Protein AF-A0A1V1NRD7-F1 (afdb_monomer_lite)

Secondary structure (DSSP, 8-state):
---EEEEEEEETTEEEEEEEEETTSSSTTS-----BPBPPTTSSS--SBPTT-BEEEEEEETTTTEEE-PEEEES--B--TT-----EEE--EEEEEEEE-SEEEEE---BSEEEESSSPP-S---TTPEEEE-S-HHHHTGGGTTTEEEEEEEETTEEEEE-SSTT----EEETTB-EEEEEPP-SS--EEEEEEEEBPPTT---PPPSS---B-----EEEESSSPP-S--SSS-EEEE-S----

Foldseek 3Di:
DFKKKWKWFDDPHDTQTQWIFGACPPHHPDRPDIDGHAFDPVDPDGRGHDQQTFIWMWMQGPVVRDIDTWDWPDWGRGDDPPDDIDTDTDKPKDWWWFWDDAFKDKAAEQALEKEFEDDDDPFDDWPPRHYHYDPDPCVQQVQCPPFWQKKWWAGPVGIFIDGPDPPGPDGIGGAFTMMITHTHDDDPPIGIRIGITGGHDPPTDRDDDPDDGGTHDSDLEDEDEDDDDPDDGIDPHDYDYDPDPDD

Sequence (247 aa):
MGDEVAFYTKEASEHLIVGHGLYGKTNSGEYGPIDIYGDSLLTPEKDGASTGDILNVKVLLKDRCIEYFPELISGSNVWSVDTQEISDWGNIPIKNKIPLHSGWNLVSFGVNKCFYVGKKPDVFMIQNIEYEAVNSINDILKSIEGYYTYVRGFDSTGAKTYNQTPYSDMSYMAAGYGYWIRIKDHNDGTIYLEVEGRKVPEDTHISLLPGWNLVGYLGNRVYYKGIKPQVPICCNPIYMPVENISN

Structure (mmCIF, N/CA/C/O backbone):
data_AF-A0A1V1NRD7-F1
#
_entry.id   AF-A0A1V1NRD7-F1
#
loop_
_atom_site.group_PDB
_atom_site.id
_atom_site.type_symbol
_atom_site.label_atom_id
_atom_site.label_alt_id
_atom_site.label_comp_id
_atom_site.label_asym_id
_atom_site.label_entity_id
_atom_site.label_seq_id
_atom_site.pdbx_PDB_ins_code
_atom_site.Cartn_x
_atom_site.Cartn_y
_atom_site.Cartn_z
_atom_site.occupancy
_atom_site.B_iso_or_equiv
_atom_site.auth_seq_id
_atom_site.auth_comp_id
_atom_site.auth_asym_id
_atom_site.auth_atom_id
_atom_site.pdbx_PDB_model_num
ATOM 1 N N . MET A 1 1 ? -0.441 -18.643 -20.145 1.00 52.12 1 MET A N 1
ATOM 2 C CA . MET A 1 1 ? 0.106 -17.670 -21.115 1.00 52.12 1 MET A CA 1
ATOM 3 C C . MET A 1 1 ? 0.757 -16.583 -20.284 1.00 52.12 1 MET A C 1
ATOM 5 O O . MET A 1 1 ? 0.070 -16.074 -19.412 1.00 52.12 1 MET A O 1
ATOM 9 N N . GLY A 1 2 ? 2.063 -16.358 -20.439 1.00 64.94 2 GLY A N 1
ATOM 10 C CA . GLY A 1 2 ? 2.812 -15.399 -19.616 1.00 64.94 2 GLY A CA 1
ATOM 11 C C . GLY A 1 2 ? 2.512 -13.947 -19.985 1.00 64.94 2 GLY A C 1
ATOM 12 O O . GLY A 1 2 ? 1.995 -13.688 -21.075 1.00 64.94 2 GLY A O 1
ATOM 13 N N . ASP A 1 3 ? 2.830 -13.037 -19.071 1.00 78.19 3 ASP A N 1
ATOM 14 C CA . ASP A 1 3 ? 2.770 -11.589 -19.278 1.00 78.19 3 ASP A CA 1
ATOM 15 C C . ASP A 1 3 ? 3.685 -11.167 -20.440 1.00 78.19 3 ASP A C 1
ATOM 17 O O . ASP A 1 3 ? 4.689 -11.828 -20.719 1.00 78.19 3 ASP A O 1
ATOM 21 N N . GLU A 1 4 ? 3.342 -10.094 -21.149 1.00 86.75 4 GLU A N 1
ATOM 22 C CA . GLU A 1 4 ? 4.175 -9.554 -22.237 1.00 86.75 4 GLU A CA 1
ATOM 23 C C . GLU A 1 4 ? 4.888 -8.298 -21.774 1.00 86.75 4 GLU A C 1
ATOM 25 O O . GLU A 1 4 ? 4.304 -7.498 -21.053 1.00 86.75 4 GLU A O 1
ATOM 30 N N . VAL A 1 5 ? 6.121 -8.091 -22.219 1.00 87.94 5 VAL A N 1
ATOM 31 C CA . VAL A 1 5 ? 6.896 -6.886 -21.924 1.00 87.94 5 VAL A CA 1
ATOM 32 C C . VAL A 1 5 ? 7.381 -6.254 -23.221 1.00 87.94 5 VAL A C 1
ATOM 34 O O . VAL A 1 5 ? 7.808 -6.954 -24.137 1.00 87.94 5 VAL A O 1
ATOM 37 N N . ALA A 1 6 ? 7.308 -4.931 -23.303 1.00 90.38 6 ALA A N 1
ATOM 38 C CA . ALA A 1 6 ? 7.792 -4.135 -24.418 1.00 90.38 6 ALA A CA 1
ATOM 39 C C . ALA A 1 6 ? 8.693 -3.010 -23.902 1.00 90.38 6 ALA A C 1
ATOM 41 O O . ALA A 1 6 ? 8.346 -2.312 -22.947 1.00 90.38 6 ALA A O 1
ATOM 42 N N . PHE A 1 7 ? 9.831 -2.826 -24.564 1.00 91.25 7 PHE A N 1
ATOM 43 C CA . PHE A 1 7 ? 10.727 -1.693 -24.371 1.00 91.25 7 PHE A CA 1
ATOM 44 C C . PHE A 1 7 ? 10.440 -0.647 -25.437 1.00 91.25 7 PHE A C 1
ATOM 46 O O . PHE A 1 7 ? 10.282 -0.987 -26.610 1.00 91.25 7 PHE A O 1
ATOM 53 N N . TYR A 1 8 ? 10.384 0.620 -25.041 1.00 91.56 8 TYR A N 1
ATOM 54 C CA . TYR A 1 8 ? 10.148 1.723 -25.961 1.00 91.56 8 TYR A CA 1
ATOM 55 C C . TYR A 1 8 ? 10.970 2.964 -25.611 1.00 91.56 8 TYR A C 1
ATOM 57 O O . TYR A 1 8 ? 11.276 3.217 -24.442 1.00 91.56 8 TYR A O 1
ATOM 65 N N . THR A 1 9 ? 11.299 3.762 -26.623 1.00 89.00 9 THR A N 1
ATOM 66 C CA . THR A 1 9 ? 11.887 5.097 -26.458 1.00 89.00 9 THR A CA 1
ATOM 67 C C . THR A 1 9 ? 10.791 6.158 -26.609 1.00 89.00 9 THR A C 1
ATOM 69 O O . THR A 1 9 ? 9.764 5.932 -27.256 1.00 89.00 9 THR A O 1
ATOM 72 N N . LYS A 1 10 ? 10.949 7.305 -25.934 1.00 76.00 10 LYS A N 1
ATOM 73 C CA . LYS A 1 10 ? 10.038 8.453 -26.068 1.00 76.00 10 LYS A CA 1
ATOM 74 C C . LYS A 1 10 ? 10.674 9.490 -26.982 1.00 76.00 10 LYS A C 1
ATOM 76 O O . LYS A 1 10 ? 11.677 10.084 -26.601 1.00 76.00 10 LYS A O 1
ATOM 81 N N . GLU A 1 11 ? 10.034 9.783 -28.106 1.00 65.62 11 GLU A N 1
ATOM 82 C CA . GLU A 1 11 ? 10.361 10.950 -28.927 1.00 65.62 11 GLU A CA 1
ATOM 83 C C . GLU A 1 11 ? 9.112 11.775 -29.183 1.00 65.62 11 GLU A C 1
ATOM 85 O O . GLU A 1 11 ? 8.116 11.210 -29.607 1.00 65.62 11 GLU A O 1
ATOM 90 N N . ALA A 1 12 ? 9.209 13.092 -28.949 1.00 48.44 12 ALA A N 1
ATOM 91 C CA . ALA A 1 12 ? 8.329 14.207 -29.346 1.00 48.44 12 ALA A CA 1
ATOM 92 C C . ALA A 1 12 ? 6.793 14.082 -29.141 1.00 48.44 12 ALA A C 1
ATOM 94 O O . ALA A 1 12 ? 6.174 15.053 -28.712 1.00 48.44 12 ALA A O 1
ATOM 95 N N . SER A 1 13 ? 6.182 12.927 -29.401 1.00 48.47 13 SER A N 1
ATOM 96 C CA . SER A 1 13 ? 4.795 12.535 -29.117 1.00 48.47 13 SER A CA 1
ATOM 97 C C . SER A 1 13 ? 4.486 11.046 -29.401 1.00 48.47 13 SER A C 1
ATOM 99 O O . SER A 1 13 ? 3.341 10.635 -29.219 1.00 48.47 13 SER A O 1
ATOM 101 N N . GLU A 1 14 ? 5.458 10.230 -29.829 1.00 60.81 14 GLU A N 1
ATOM 102 C CA . GLU A 1 14 ? 5.270 8.827 -30.228 1.00 60.81 14 GLU A CA 1
ATOM 103 C C . GLU A 1 14 ? 6.148 7.869 -29.398 1.00 60.81 14 GLU A C 1
ATOM 105 O O . GLU A 1 14 ? 7.223 8.224 -28.908 1.00 60.81 14 GLU A O 1
ATOM 110 N N . HIS A 1 15 ? 5.649 6.646 -29.194 1.00 77.94 15 HIS A N 1
ATOM 111 C CA . HIS A 1 15 ? 6.371 5.569 -28.517 1.00 77.94 15 HIS A CA 1
ATOM 112 C C . HIS A 1 15 ? 6.887 4.582 -29.567 1.00 77.94 15 HIS A C 1
ATOM 114 O O . HIS A 1 15 ? 6.090 3.835 -30.137 1.00 77.94 15 HIS A O 1
ATOM 120 N N . LEU A 1 16 ? 8.200 4.553 -29.797 1.00 87.19 16 LEU A N 1
ATOM 121 C CA . LEU A 1 16 ? 8.826 3.575 -30.687 1.00 87.19 16 LEU A CA 1
ATOM 122 C C . LEU A 1 16 ? 9.175 2.320 -29.886 1.00 87.19 16 LEU A C 1
ATOM 124 O O . LEU A 1 16 ? 9.978 2.389 -28.957 1.00 87.19 16 LEU A O 1
ATOM 128 N N . ILE A 1 17 ? 8.565 1.181 -30.220 1.00 89.62 17 ILE A N 1
ATOM 129 C CA . ILE A 1 17 ? 8.884 -0.104 -29.583 1.00 89.62 17 ILE A CA 1
ATOM 130 C C . ILE A 1 17 ? 10.210 -0.609 -30.150 1.00 89.62 17 ILE A C 1
ATOM 132 O O . ILE A 1 17 ? 10.313 -0.872 -31.343 1.00 89.62 17 ILE A O 1
ATOM 136 N N . VAL A 1 18 ? 11.195 -0.784 -29.276 1.00 91.81 18 VAL A N 1
ATOM 137 C CA . VAL A 1 18 ? 12.572 -1.166 -29.627 1.00 91.81 18 VAL A CA 1
ATOM 138 C C . VAL A 1 18 ? 12.957 -2.553 -29.109 1.00 91.81 18 VAL A C 1
ATOM 140 O O . VAL A 1 18 ? 14.021 -3.059 -29.437 1.00 91.81 18 VAL A O 1
ATOM 143 N N . GLY A 1 19 ? 12.099 -3.201 -28.320 1.00 90.31 19 GLY A N 1
ATOM 144 C CA . GLY A 1 19 ? 12.315 -4.566 -27.836 1.00 90.31 19 GLY A CA 1
ATOM 145 C C . GLY A 1 19 ? 11.033 -5.180 -27.287 1.00 90.31 19 GLY A C 1
ATOM 146 O O . GLY A 1 19 ? 10.128 -4.459 -26.862 1.00 90.31 19 GLY A O 1
ATOM 147 N N . HIS A 1 20 ? 10.932 -6.509 -27.294 1.00 89.88 20 HIS A N 1
ATOM 148 C CA . HIS A 1 20 ? 9.776 -7.217 -26.736 1.00 89.88 20 HIS A CA 1
ATOM 149 C C . HIS A 1 20 ? 10.150 -8.592 -26.171 1.00 89.88 20 HIS A C 1
ATOM 151 O O . HIS A 1 20 ? 11.059 -9.261 -26.661 1.00 89.88 20 HIS A O 1
ATOM 157 N N . GLY A 1 21 ? 9.417 -9.033 -25.152 1.00 85.50 21 GLY A N 1
ATOM 158 C CA . GLY A 1 21 ? 9.644 -10.296 -24.459 1.00 85.50 21 GLY A CA 1
ATOM 159 C C . GLY A 1 21 ? 8.372 -10.876 -23.844 1.00 85.50 21 GLY A C 1
ATOM 160 O O . GLY A 1 21 ? 7.325 -10.230 -23.791 1.00 85.50 21 GLY A O 1
ATOM 161 N N . LEU A 1 22 ? 8.468 -12.118 -23.368 1.00 78.56 22 LEU A N 1
ATOM 162 C CA . LEU A 1 22 ? 7.382 -12.835 -22.696 1.00 78.56 22 LEU A CA 1
ATOM 163 C C . LEU A 1 22 ? 7.878 -13.374 -21.352 1.00 78.56 22 LEU A C 1
ATOM 165 O O . LEU A 1 22 ? 8.917 -14.036 -21.295 1.00 78.56 22 LEU A O 1
ATOM 169 N N . TYR A 1 23 ? 7.109 -13.142 -20.289 1.00 69.56 23 TYR A N 1
ATOM 170 C CA . TYR A 1 23 ? 7.386 -13.652 -18.949 1.00 69.56 23 TYR A CA 1
ATOM 171 C C . TYR A 1 23 ? 7.499 -15.176 -18.942 1.00 69.56 23 TYR A C 1
ATOM 173 O O . TYR A 1 23 ? 6.636 -15.877 -19.486 1.00 69.56 23 TYR A O 1
ATOM 181 N N . GLY A 1 24 ? 8.536 -15.700 -18.285 1.00 59.31 24 GLY A N 1
ATOM 182 C CA . GLY A 1 24 ? 8.691 -17.140 -18.091 1.00 59.31 24 GLY A CA 1
ATOM 183 C C . GLY A 1 24 ? 9.063 -17.924 -19.352 1.00 59.31 24 GLY A C 1
ATOM 184 O O . GLY A 1 24 ? 8.929 -19.146 -19.353 1.00 59.31 24 GLY A O 1
ATOM 185 N N . LYS A 1 25 ? 9.528 -17.262 -20.424 1.00 56.25 25 LYS A N 1
ATOM 186 C CA . LYS A 1 25 ? 9.984 -17.935 -21.657 1.00 56.25 25 LYS A CA 1
ATOM 187 C C . LYS A 1 25 ? 11.193 -18.852 -21.418 1.00 56.25 25 LYS A C 1
ATOM 189 O O . LYS A 1 25 ? 11.349 -19.835 -22.138 1.00 56.25 25 LYS A O 1
ATOM 194 N N . THR A 1 26 ? 12.007 -18.550 -20.404 1.00 54.28 26 THR A N 1
ATOM 195 C CA . THR A 1 26 ? 13.255 -19.277 -20.116 1.00 54.28 26 THR A CA 1
ATOM 196 C C . THR A 1 26 ? 13.343 -19.740 -18.659 1.00 54.28 26 THR A C 1
ATOM 198 O O . THR A 1 26 ? 13.598 -20.916 -18.430 1.00 54.28 26 THR A O 1
ATOM 201 N N . ASN A 1 27 ? 13.053 -18.865 -17.684 1.00 56.00 27 ASN A N 1
ATOM 202 C CA . ASN A 1 27 ? 13.042 -19.172 -16.247 1.00 56.00 27 ASN A CA 1
ATOM 203 C C . ASN A 1 27 ? 11.794 -18.570 -15.582 1.00 56.00 27 ASN A C 1
ATOM 205 O O . ASN A 1 27 ? 11.389 -17.457 -15.912 1.00 56.00 27 ASN A O 1
ATOM 209 N N . SER A 1 28 ? 11.182 -19.274 -14.626 1.00 57.66 28 SER A N 1
ATOM 210 C CA . SER A 1 28 ? 10.115 -18.702 -13.792 1.00 57.66 28 SER A CA 1
ATOM 211 C C . SER A 1 28 ? 10.673 -17.588 -12.903 1.00 57.66 28 SER A C 1
ATOM 213 O O . SER A 1 28 ? 11.661 -17.826 -12.214 1.00 57.66 28 SER A O 1
ATOM 215 N N . GLY A 1 29 ? 10.025 -16.421 -12.864 1.00 60.09 29 GLY A N 1
ATOM 216 C CA . GLY A 1 29 ? 10.463 -15.282 -12.043 1.00 60.09 29 GLY A CA 1
ATOM 217 C C . GLY A 1 29 ? 11.140 -14.152 -12.820 1.00 60.09 29 GLY A C 1
ATOM 218 O O . GLY A 1 29 ? 11.246 -13.055 -12.290 1.00 60.09 29 GLY A O 1
ATOM 219 N N . GLU A 1 30 ? 11.518 -14.378 -14.080 1.00 67.94 30 GLU A N 1
ATOM 220 C CA . GLU A 1 30 ? 12.242 -13.410 -14.910 1.00 67.94 30 GLU A CA 1
ATOM 221 C C . GLU A 1 30 ? 11.599 -13.297 -16.301 1.00 67.94 30 GLU A C 1
ATOM 223 O O . GLU A 1 30 ? 10.976 -14.236 -16.809 1.00 67.94 30 GLU A O 1
ATOM 228 N N . TYR A 1 31 ? 11.780 -12.149 -16.957 1.00 68.75 31 TYR A N 1
ATOM 229 C CA . TYR A 1 31 ? 11.359 -11.952 -18.349 1.00 68.75 31 TYR A CA 1
ATOM 230 C C . TYR A 1 31 ? 12.368 -12.511 -19.379 1.00 68.75 31 TYR A C 1
ATOM 232 O O . TYR A 1 31 ? 12.126 -12.420 -20.581 1.00 68.75 31 TYR A O 1
ATOM 240 N N . GLY A 1 32 ? 13.446 -13.165 -18.919 1.00 70.62 32 GLY A N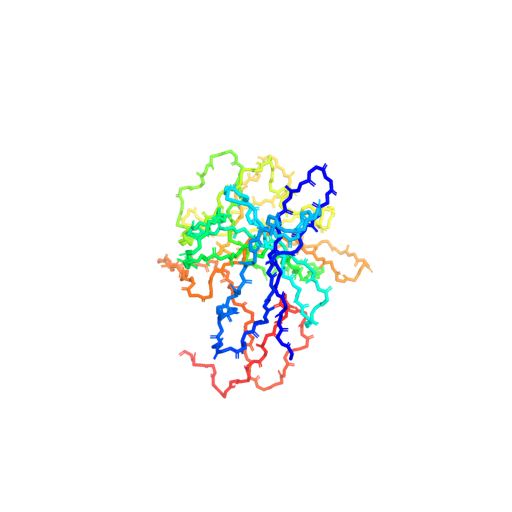 1
ATOM 241 C CA . GLY A 1 32 ? 14.517 -13.703 -19.766 1.00 70.62 32 GLY A CA 1
ATOM 242 C C . GLY A 1 32 ? 15.333 -12.606 -20.471 1.00 70.62 32 GLY A C 1
ATOM 243 O O . GLY A 1 32 ? 15.072 -11.421 -20.263 1.00 70.62 32 GLY A O 1
ATOM 244 N N . PRO A 1 33 ? 16.331 -12.971 -21.298 1.00 81.88 33 PRO A N 1
ATOM 245 C CA . PRO A 1 33 ? 17.028 -11.996 -22.129 1.00 81.88 33 PRO A CA 1
ATOM 246 C C . PRO A 1 33 ? 16.061 -11.423 -23.172 1.00 81.88 33 PRO A C 1
ATOM 248 O O . PRO A 1 33 ? 15.345 -12.173 -23.842 1.00 81.88 33 PRO A O 1
ATOM 251 N N . ILE A 1 34 ? 16.041 -10.097 -23.293 1.00 87.38 34 ILE A N 1
ATOM 252 C CA . ILE A 1 34 ? 15.227 -9.367 -24.265 1.00 87.38 34 ILE A CA 1
ATOM 253 C C . ILE A 1 34 ? 16.170 -8.575 -25.152 1.00 87.38 34 ILE A C 1
ATOM 255 O O . ILE A 1 34 ? 16.926 -7.738 -24.662 1.00 87.38 34 ILE A O 1
ATOM 259 N N . ASP A 1 35 ? 16.100 -8.837 -26.451 1.00 90.12 35 ASP A N 1
ATOM 260 C CA . ASP A 1 35 ? 16.859 -8.078 -27.432 1.00 90.12 35 ASP A CA 1
ATOM 261 C C . ASP A 1 35 ? 16.233 -6.687 -27.594 1.00 90.12 35 ASP A C 1
ATOM 263 O O . ASP A 1 35 ? 15.013 -6.548 -27.748 1.00 90.12 35 ASP A O 1
ATOM 267 N N . ILE A 1 36 ? 17.082 -5.659 -27.551 1.00 89.81 36 ILE A N 1
ATOM 268 C CA . ILE A 1 36 ? 16.705 -4.267 -27.797 1.00 89.81 36 ILE A CA 1
ATOM 269 C C . ILE A 1 36 ? 17.479 -3.776 -29.015 1.00 89.81 36 ILE A C 1
ATOM 271 O O . ILE A 1 36 ? 18.711 -3.756 -29.015 1.00 89.81 36 ILE A O 1
ATOM 275 N N . TYR A 1 37 ? 16.751 -3.387 -30.054 1.00 91.19 37 TYR A N 1
ATOM 276 C CA . TYR A 1 37 ? 17.303 -3.087 -31.366 1.00 91.19 37 TYR A CA 1
ATOM 277 C C . TYR A 1 37 ? 17.696 -1.614 -31.486 1.00 91.19 37 TYR A C 1
ATOM 279 O O . TYR A 1 37 ? 16.950 -0.712 -31.095 1.00 91.19 37 TYR A O 1
ATOM 287 N N . GLY A 1 38 ? 18.901 -1.393 -32.010 1.00 90.00 38 GLY A N 1
ATOM 288 C CA . GLY A 1 38 ? 19.431 -0.068 -32.305 1.00 90.00 38 GLY A CA 1
ATOM 289 C C . GLY A 1 38 ? 18.946 0.465 -33.646 1.00 90.00 38 GLY A C 1
ATOM 290 O O . GLY A 1 38 ? 18.602 -0.310 -34.535 1.00 90.00 38 GLY A O 1
ATOM 291 N N . ASP A 1 39 ? 18.942 1.786 -33.765 1.00 89.12 39 ASP A N 1
ATOM 292 C CA . ASP A 1 39 ? 18.547 2.504 -34.973 1.00 89.12 39 ASP A CA 1
ATOM 293 C C . ASP A 1 39 ? 19.500 2.233 -36.146 1.00 89.12 39 ASP A C 1
ATOM 295 O O . ASP A 1 39 ? 20.730 2.223 -35.984 1.00 89.12 39 ASP A O 1
ATOM 299 N N . SER A 1 40 ? 18.943 2.017 -37.336 1.00 86.19 40 SER A N 1
ATOM 300 C CA . SER A 1 40 ? 19.712 1.720 -38.542 1.00 86.19 40 SER A CA 1
ATOM 301 C C . SER A 1 40 ? 20.049 2.985 -39.336 1.00 86.19 40 SER A C 1
ATOM 303 O O . SER A 1 40 ? 19.185 3.697 -39.826 1.00 86.19 40 SER A O 1
ATOM 305 N N . LEU A 1 41 ? 21.339 3.216 -39.613 1.00 84.50 41 LEU A N 1
ATOM 306 C CA . LEU A 1 41 ? 21.772 4.316 -40.497 1.00 84.50 41 LEU A CA 1
ATOM 307 C C . LEU A 1 41 ? 21.394 4.108 -41.977 1.00 84.50 41 LEU A C 1
ATOM 309 O O . LEU A 1 41 ? 21.657 4.976 -42.812 1.00 84.50 41 LEU A O 1
ATOM 313 N N . LEU A 1 42 ? 20.863 2.934 -42.327 1.00 87.44 42 LEU A N 1
ATOM 314 C CA . LEU A 1 42 ? 20.476 2.582 -43.694 1.00 87.44 42 LEU A CA 1
ATOM 315 C C . LEU A 1 42 ? 18.991 2.836 -43.964 1.00 87.44 42 LEU A C 1
ATOM 317 O O . LEU A 1 42 ? 18.583 2.810 -45.128 1.00 87.44 42 LEU A O 1
ATOM 321 N N . THR A 1 43 ? 18.188 3.058 -42.925 1.00 82.75 43 THR A N 1
ATOM 322 C CA . THR A 1 43 ? 16.775 3.399 -43.057 1.00 82.75 43 THR A CA 1
ATOM 323 C C . THR A 1 43 ? 16.600 4.915 -42.988 1.00 82.75 43 THR A C 1
ATOM 325 O O . THR A 1 43 ? 17.266 5.595 -42.211 1.00 82.75 43 THR A O 1
ATOM 328 N N . PRO A 1 44 ? 15.731 5.494 -43.835 1.00 79.94 44 PRO A N 1
ATOM 329 C CA . PRO A 1 44 ? 15.422 6.920 -43.762 1.00 79.94 44 PRO A CA 1
ATOM 330 C C . PRO A 1 44 ? 14.559 7.271 -42.538 1.00 79.94 44 PRO A C 1
ATOM 332 O O . PRO A 1 44 ? 14.483 8.439 -42.164 1.00 79.94 44 PRO A O 1
ATOM 335 N N . GLU A 1 45 ? 13.895 6.275 -41.950 1.00 84.25 45 GLU A N 1
ATOM 336 C CA . GLU A 1 45 ? 13.058 6.385 -40.756 1.00 84.25 45 GLU A CA 1
ATOM 337 C C . GLU A 1 45 ? 13.805 5.822 -39.543 1.00 84.25 45 GLU A C 1
ATOM 339 O O . GLU A 1 45 ? 14.554 4.851 -39.686 1.00 84.25 45 GLU A O 1
ATOM 344 N N . LYS A 1 46 ? 13.562 6.416 -38.366 1.00 82.12 46 LYS A N 1
ATOM 345 C CA . LYS A 1 46 ? 14.070 5.910 -37.089 1.00 82.12 46 LYS A CA 1
ATOM 346 C C . LYS A 1 46 ? 13.325 4.625 -36.733 1.00 82.12 46 LYS A C 1
ATOM 348 O O . LYS A 1 46 ? 12.116 4.661 -36.502 1.00 82.12 46 LYS A O 1
ATOM 353 N N . ASP A 1 47 ? 14.035 3.507 -36.704 1.00 85.38 47 ASP A N 1
ATOM 354 C CA . ASP A 1 47 ? 13.471 2.163 -36.534 1.00 85.38 47 ASP A CA 1
ATOM 355 C C . ASP A 1 47 ? 14.010 1.424 -35.299 1.00 85.38 47 ASP A C 1
ATOM 357 O O . ASP A 1 47 ? 13.564 0.317 -34.988 1.00 85.38 47 ASP A O 1
ATOM 361 N N . GLY A 1 48 ? 14.901 2.069 -34.541 1.00 89.19 48 GLY A N 1
ATOM 362 C CA . GLY A 1 48 ? 15.439 1.539 -33.294 1.00 89.19 48 GLY A CA 1
ATOM 363 C C . GLY A 1 48 ? 15.871 2.610 -32.291 1.00 89.19 48 GLY A C 1
ATOM 364 O O . GLY A 1 48 ? 15.584 3.801 -32.427 1.00 89.19 48 GLY A O 1
ATOM 365 N N . ALA A 1 49 ? 16.552 2.170 -31.234 1.00 90.44 49 ALA A N 1
ATOM 366 C CA . ALA A 1 49 ? 17.098 3.050 -30.206 1.00 90.44 49 ALA A CA 1
ATOM 367 C C . ALA A 1 49 ? 18.434 3.674 -30.643 1.00 90.44 49 ALA A C 1
ATOM 369 O O . ALA A 1 49 ? 19.297 3.009 -31.217 1.00 90.44 49 ALA A O 1
ATOM 370 N N . SER A 1 50 ? 18.634 4.951 -30.336 1.00 90.81 50 SER A N 1
ATOM 371 C CA . SER A 1 50 ? 19.908 5.649 -30.530 1.00 90.81 50 SER A CA 1
ATOM 372 C C . SER A 1 50 ? 20.728 5.653 -29.234 1.00 90.81 50 SER A C 1
ATOM 374 O O . SER A 1 50 ? 20.178 5.598 -28.135 1.00 90.81 50 SER A O 1
ATOM 376 N N . THR A 1 51 ? 22.061 5.739 -29.330 1.00 90.06 51 THR A N 1
ATOM 377 C CA . THR A 1 51 ? 22.936 5.821 -28.143 1.00 90.06 51 THR A CA 1
ATOM 378 C C . THR A 1 51 ? 22.524 6.986 -27.248 1.00 90.06 51 THR A C 1
ATOM 380 O O . THR A 1 51 ? 22.513 8.132 -27.693 1.00 90.06 51 THR A O 1
ATOM 383 N N . GLY A 1 52 ? 22.239 6.693 -25.977 1.00 88.75 52 GLY A N 1
ATOM 384 C CA . GLY A 1 52 ? 21.761 7.680 -25.008 1.00 88.75 52 GLY A CA 1
ATOM 385 C C . GLY A 1 52 ? 20.238 7.745 -24.866 1.00 88.75 52 GLY A C 1
ATOM 386 O O . GLY A 1 52 ? 19.763 8.411 -23.944 1.00 88.75 52 GLY A O 1
ATOM 387 N N . ASP A 1 53 ? 19.475 7.046 -25.713 1.00 90.81 53 ASP A N 1
ATOM 388 C CA . ASP A 1 53 ? 18.021 6.976 -25.577 1.00 90.81 53 ASP A CA 1
ATOM 389 C C . ASP A 1 53 ? 17.636 6.327 -24.244 1.00 90.81 53 ASP A C 1
ATOM 391 O O . ASP A 1 53 ? 18.202 5.317 -23.817 1.00 90.81 53 ASP A O 1
ATOM 395 N N . ILE A 1 54 ? 16.629 6.908 -23.591 1.00 90.56 54 ILE A N 1
ATOM 396 C CA . ILE A 1 54 ? 16.063 6.360 -22.362 1.00 90.56 54 ILE A CA 1
ATOM 397 C C . ILE A 1 54 ? 15.036 5.295 -22.734 1.00 90.56 54 ILE A C 1
ATOM 399 O O . ILE A 1 54 ? 13.974 5.581 -23.297 1.00 90.56 54 ILE A O 1
ATOM 403 N N . LEU A 1 55 ? 15.343 4.066 -22.353 1.00 91.06 55 LEU A N 1
ATOM 404 C CA . LEU A 1 55 ? 14.457 2.925 -22.425 1.00 91.06 55 LEU A CA 1
ATOM 405 C C . LEU A 1 55 ? 13.382 3.040 -21.345 1.00 91.06 55 LEU A C 1
ATOM 407 O O . LEU A 1 55 ? 13.652 3.280 -20.165 1.00 91.06 55 LEU A O 1
ATOM 411 N N . ASN A 1 56 ? 12.141 2.860 -21.767 1.00 89.06 56 ASN A N 1
ATOM 412 C CA . ASN A 1 56 ? 10.974 2.745 -20.909 1.00 89.06 56 ASN A CA 1
ATOM 413 C C . ASN A 1 56 ? 10.377 1.359 -21.111 1.00 89.06 56 ASN A C 1
ATOM 415 O O . ASN A 1 56 ? 10.493 0.778 -22.191 1.00 89.06 56 ASN A O 1
ATOM 419 N N . VAL A 1 57 ? 9.704 0.847 -20.089 1.00 88.00 57 VAL A N 1
ATOM 420 C CA . VAL A 1 57 ? 9.099 -0.479 -20.133 1.00 88.00 57 VAL A CA 1
ATOM 421 C C . VAL A 1 57 ? 7.589 -0.361 -20.001 1.00 88.00 57 VAL A C 1
ATOM 423 O O . VAL A 1 57 ? 7.068 0.448 -19.233 1.00 88.00 57 VAL A O 1
ATOM 426 N N . LYS A 1 58 ? 6.880 -1.184 -20.766 1.00 87.69 58 LYS A N 1
ATOM 427 C CA . LYS A 1 58 ? 5.457 -1.466 -20.609 1.00 87.69 58 LYS A CA 1
ATOM 428 C C . LYS A 1 58 ? 5.285 -2.970 -20.459 1.00 87.69 58 LYS A C 1
ATOM 430 O O . LYS A 1 58 ? 5.894 -3.730 -21.205 1.00 87.69 58 LYS A O 1
ATOM 435 N N . VAL A 1 59 ? 4.432 -3.397 -19.540 1.00 85.25 59 VAL A N 1
ATOM 436 C CA . VAL A 1 59 ? 4.070 -4.803 -19.365 1.00 85.25 59 VAL A CA 1
ATOM 437 C C . VAL A 1 59 ? 2.559 -4.970 -19.473 1.00 85.25 59 VAL A C 1
ATOM 439 O O . VAL A 1 59 ? 1.794 -4.206 -18.883 1.00 85.25 59 VAL A O 1
ATOM 442 N N . LEU A 1 60 ? 2.131 -5.989 -20.211 1.00 84.31 60 LEU A N 1
ATOM 443 C CA . LEU A 1 60 ? 0.751 -6.441 -20.306 1.00 84.31 60 LEU A CA 1
ATOM 444 C C . LEU A 1 60 ? 0.565 -7.704 -19.463 1.00 84.31 60 LEU A C 1
ATOM 446 O O . LEU A 1 60 ? 1.068 -8.779 -19.797 1.00 84.31 60 LEU A O 1
ATOM 450 N N . LEU A 1 61 ? -0.226 -7.574 -18.404 1.00 75.88 61 LEU A N 1
ATOM 451 C CA . LEU A 1 61 ? -0.658 -8.683 -17.562 1.00 75.88 61 LEU A CA 1
ATOM 452 C C . LEU A 1 61 ? -1.810 -9.408 -18.257 1.00 75.88 61 LEU A C 1
ATOM 454 O O . LEU A 1 61 ? -2.958 -8.949 -18.205 1.00 75.88 61 LEU A O 1
ATOM 458 N N . LYS A 1 62 ? -1.514 -10.512 -18.952 1.00 72.06 62 LYS A N 1
ATOM 459 C CA . LYS A 1 62 ? -2.495 -11.189 -19.825 1.00 72.06 62 LYS A CA 1
ATOM 460 C C . LYS A 1 62 ? -3.695 -11.731 -19.063 1.00 72.06 62 LYS A C 1
ATOM 462 O O . LYS A 1 62 ? -4.807 -11.721 -19.582 1.00 72.06 62 LYS A O 1
ATOM 467 N N . ASP A 1 63 ? -3.473 -12.200 -17.842 1.00 67.12 63 ASP A N 1
ATOM 468 C CA . ASP A 1 63 ? -4.512 -12.765 -16.980 1.00 67.12 63 ASP A CA 1
ATOM 469 C C . ASP A 1 63 ? -5.568 -11.732 -16.558 1.00 67.12 63 ASP A C 1
ATOM 471 O O . ASP A 1 63 ? -6.731 -12.072 -16.344 1.00 67.12 63 ASP A O 1
ATOM 475 N N . ARG A 1 64 ? -5.161 -10.465 -16.463 1.00 62.25 64 ARG A N 1
ATOM 476 C CA . ARG A 1 64 ? -5.972 -9.355 -15.959 1.00 62.25 64 ARG A CA 1
ATOM 477 C C . ARG A 1 64 ? -6.359 -8.345 -17.033 1.00 62.25 64 ARG A C 1
ATOM 479 O O . ARG A 1 64 ? -7.206 -7.502 -16.759 1.00 62.25 64 ARG A O 1
ATOM 486 N N . CYS A 1 65 ? -5.774 -8.435 -18.229 1.00 71.06 65 CYS A N 1
ATOM 487 C CA . CYS A 1 65 ? -5.923 -7.446 -19.302 1.00 71.06 65 CYS A CA 1
ATOM 488 C C . CYS A 1 65 ? -5.571 -6.024 -18.827 1.00 71.06 65 CYS A C 1
ATOM 490 O O . CYS A 1 65 ? -6.302 -5.071 -19.089 1.00 71.06 65 CYS A O 1
ATOM 492 N N . ILE A 1 66 ? -4.464 -5.894 -18.088 1.00 70.56 66 ILE A N 1
ATOM 493 C CA . ILE A 1 66 ? -3.987 -4.620 -17.535 1.00 70.56 66 ILE A CA 1
ATOM 494 C C . ILE A 1 66 ? -2.609 -4.308 -18.115 1.00 70.56 66 ILE A C 1
ATOM 496 O O . ILE A 1 66 ? -1.697 -5.128 -18.016 1.00 70.56 66 ILE A O 1
ATOM 500 N N . GLU A 1 67 ? -2.458 -3.108 -18.674 1.00 78.38 67 GLU A N 1
ATOM 501 C CA . GLU A 1 67 ? -1.154 -2.523 -18.993 1.00 78.38 67 GLU A CA 1
ATOM 502 C C . GLU A 1 67 ? -0.587 -1.807 -17.764 1.00 78.38 67 GLU A C 1
ATOM 504 O O . GLU A 1 67 ? -1.314 -1.105 -17.057 1.00 78.38 67 GLU A O 1
ATOM 509 N N . TYR A 1 68 ? 0.715 -1.940 -17.522 1.00 77.94 68 TYR A N 1
ATOM 510 C CA . TYR A 1 68 ? 1.422 -1.138 -16.529 1.00 77.94 68 TYR A CA 1
ATOM 511 C C . TYR A 1 68 ? 2.821 -0.744 -17.007 1.00 77.94 68 TYR A C 1
ATOM 513 O O . TYR A 1 68 ? 3.384 -1.352 -17.916 1.00 77.94 68 TYR A O 1
ATOM 521 N N . PHE A 1 69 ? 3.378 0.287 -16.379 1.00 81.69 69 PHE A N 1
ATOM 522 C CA . PHE A 1 69 ? 4.662 0.884 -16.734 1.00 81.69 69 PHE A CA 1
ATOM 523 C C . PHE A 1 69 ? 5.608 0.739 -15.540 1.00 81.69 69 PHE A C 1
ATOM 525 O O . PHE A 1 69 ? 5.518 1.551 -14.618 1.00 81.69 69 PHE A O 1
ATOM 532 N N . PRO A 1 70 ? 6.431 -0.325 -15.479 1.00 80.44 70 PRO A N 1
ATOM 533 C CA . PRO A 1 70 ? 7.356 -0.484 -14.372 1.00 80.44 70 PRO A CA 1
ATOM 534 C C . PRO A 1 70 ? 8.412 0.618 -14.372 1.00 80.44 70 PRO A C 1
ATOM 536 O O . PRO A 1 70 ? 8.839 1.112 -15.417 1.00 80.44 70 PRO A O 1
ATOM 539 N N . GLU A 1 71 ? 8.858 0.961 -13.174 1.00 81.81 71 GLU A N 1
ATOM 540 C CA . GLU A 1 71 ? 9.987 1.853 -12.958 1.00 81.81 71 GLU A CA 1
ATOM 541 C C . GLU A 1 71 ? 11.272 1.034 -12.819 1.00 81.81 71 GLU A C 1
ATOM 543 O O . GLU A 1 71 ? 11.262 -0.093 -12.312 1.00 81.81 71 GLU A O 1
ATOM 548 N N . LEU A 1 72 ? 12.387 1.629 -13.242 1.00 85.50 72 LEU A N 1
ATOM 549 C CA . LEU A 1 72 ? 13.716 1.078 -13.013 1.00 85.50 72 LEU A CA 1
ATOM 550 C C . LEU A 1 72 ? 14.028 1.118 -11.508 1.00 85.50 72 LEU A C 1
ATOM 552 O O . LEU A 1 72 ? 14.064 2.193 -10.907 1.00 85.50 72 LEU A O 1
ATOM 556 N N . ILE A 1 73 ? 14.248 -0.048 -10.905 1.00 81.19 73 ILE A N 1
ATOM 557 C CA . ILE A 1 73 ? 14.656 -0.203 -9.502 1.00 81.19 73 ILE A CA 1
ATOM 558 C C . ILE A 1 73 ? 16.182 -0.155 -9.394 1.00 81.19 73 ILE A C 1
ATOM 560 O O . ILE A 1 73 ? 16.720 0.536 -8.528 1.00 81.19 73 ILE A O 1
ATOM 564 N N . SER A 1 74 ? 16.884 -0.887 -10.262 1.00 82.88 74 SER A N 1
ATOM 565 C CA . SER A 1 74 ? 18.350 -0.919 -10.314 1.00 82.88 74 SER A CA 1
ATOM 566 C C . SER A 1 74 ? 18.860 -1.267 -11.717 1.00 82.88 74 SER A C 1
ATOM 568 O O . SER A 1 74 ? 18.099 -1.770 -12.542 1.00 82.88 74 SER A O 1
ATOM 570 N N . GLY A 1 75 ? 20.141 -0.991 -11.981 1.00 88.88 75 GLY A N 1
ATOM 571 C CA . GLY A 1 75 ? 20.754 -1.106 -13.310 1.00 88.88 75 GLY A CA 1
ATOM 572 C C . GLY A 1 75 ? 20.645 0.189 -14.116 1.00 88.88 75 GLY A C 1
ATOM 573 O O . GLY A 1 75 ? 20.429 1.268 -13.555 1.00 88.88 75 GLY A O 1
ATOM 574 N N . SER A 1 76 ? 20.803 0.083 -15.431 1.00 90.25 76 SER A N 1
ATOM 575 C CA . SER A 1 76 ? 20.648 1.185 -16.384 1.00 90.25 76 SER A CA 1
ATOM 576 C C . SER A 1 76 ? 19.403 1.012 -17.255 1.00 90.25 76 SER A C 1
ATOM 578 O O . SER A 1 76 ? 18.998 -0.096 -17.605 1.00 90.25 76 SER A O 1
ATOM 580 N N . ASN A 1 77 ? 18.801 2.128 -17.654 1.00 92.12 77 ASN A N 1
ATOM 581 C CA . ASN A 1 77 ? 17.820 2.174 -18.736 1.00 92.12 77 ASN A CA 1
ATOM 582 C C . ASN A 1 77 ? 18.269 3.065 -19.896 1.00 92.12 77 ASN A C 1
ATOM 584 O O . ASN A 1 77 ? 17.440 3.514 -20.678 1.00 92.12 77 ASN A O 1
ATOM 588 N N . VAL A 1 78 ? 19.561 3.351 -20.006 1.00 92.81 78 VAL A N 1
ATOM 589 C CA . VAL A 1 78 ? 20.112 4.109 -21.130 1.00 92.81 78 VAL A CA 1
ATOM 590 C C . VAL A 1 78 ? 20.617 3.124 -22.170 1.00 92.81 78 VAL A C 1
ATOM 592 O O . VAL A 1 78 ? 21.439 2.264 -21.854 1.00 92.81 78 VAL A O 1
ATOM 595 N N . TRP A 1 79 ? 20.123 3.237 -23.399 1.00 92.12 79 TRP A N 1
ATOM 596 C CA . TRP A 1 79 ? 20.533 2.354 -24.482 1.00 92.12 79 TRP A CA 1
ATOM 597 C C . TRP A 1 79 ? 21.954 2.675 -24.961 1.00 92.12 79 TRP A C 1
ATOM 599 O O . TRP A 1 79 ? 22.323 3.841 -25.153 1.00 92.12 79 TRP A O 1
ATOM 609 N N . SER A 1 80 ? 22.737 1.622 -25.201 1.00 89.75 80 SER A N 1
ATOM 610 C CA . SER A 1 80 ? 24.069 1.695 -25.799 1.00 89.75 80 SER A CA 1
ATOM 611 C C . SER A 1 80 ? 24.371 0.483 -26.680 1.00 89.75 80 SER A C 1
ATOM 613 O O . SER A 1 80 ? 23.939 -0.635 -26.399 1.00 89.75 80 SER A O 1
ATOM 615 N N . VAL A 1 81 ? 25.151 0.710 -27.738 1.00 88.50 81 VAL A N 1
ATOM 616 C CA . VAL A 1 81 ? 25.524 -0.321 -28.716 1.00 88.50 81 VAL A CA 1
ATOM 617 C C . VAL A 1 81 ? 26.392 -1.421 -28.098 1.00 88.50 81 VAL A C 1
ATOM 619 O O . VAL A 1 81 ? 27.260 -1.134 -27.277 1.00 88.50 81 VAL A O 1
ATOM 622 N N . ASP A 1 82 ? 26.163 -2.671 -28.507 1.00 84.38 82 ASP A N 1
ATOM 623 C CA . ASP A 1 82 ? 26.958 -3.854 -28.135 1.00 84.38 82 ASP A CA 1
ATOM 624 C C . ASP A 1 82 ? 27.126 -4.070 -26.620 1.00 84.38 82 ASP A C 1
ATOM 626 O O . ASP A 1 82 ? 28.147 -4.576 -26.147 1.00 84.38 82 ASP A O 1
ATOM 630 N N . THR A 1 83 ? 26.104 -3.701 -25.846 1.00 86.75 83 THR A N 1
ATOM 631 C CA . THR A 1 83 ? 26.084 -3.881 -24.390 1.00 86.75 83 THR A CA 1
ATOM 632 C C . THR A 1 83 ? 25.034 -4.894 -23.950 1.00 86.75 83 THR A C 1
ATOM 634 O O . THR A 1 83 ? 24.000 -5.070 -24.590 1.00 86.75 83 THR A O 1
ATOM 637 N N . GLN A 1 84 ? 25.317 -5.572 -22.837 1.00 89.62 84 GLN A N 1
ATOM 638 C CA . GLN A 1 84 ? 24.345 -6.355 -22.083 1.00 89.62 84 GLN A CA 1
ATOM 639 C C . GLN A 1 84 ? 24.214 -5.725 -20.704 1.00 89.62 84 GLN A C 1
ATOM 641 O O . GLN A 1 84 ? 25.225 -5.458 -20.057 1.00 89.62 84 GLN A O 1
ATOM 646 N N . GLU A 1 85 ? 22.981 -5.523 -20.261 1.00 89.19 85 GLU A N 1
ATOM 647 C CA . GLU A 1 85 ? 22.670 -4.928 -18.966 1.00 89.19 85 GLU A CA 1
ATOM 648 C C . GLU A 1 85 ? 21.654 -5.811 -18.239 1.00 89.19 85 GLU A C 1
ATOM 650 O O . GLU A 1 85 ? 20.704 -6.315 -18.845 1.00 89.19 85 GLU A O 1
ATOM 655 N N . ILE A 1 86 ? 21.854 -5.996 -16.933 1.00 87.56 86 ILE A N 1
ATOM 656 C CA . ILE A 1 86 ? 20.857 -6.602 -16.050 1.00 87.56 86 ILE A CA 1
ATOM 657 C C . ILE A 1 86 ? 20.220 -5.469 -15.258 1.00 87.56 86 ILE A C 1
ATOM 659 O O . ILE A 1 86 ? 20.860 -4.879 -14.390 1.00 87.56 86 ILE A O 1
ATOM 663 N N . SER A 1 87 ? 18.951 -5.206 -15.547 1.00 86.50 87 SER A N 1
ATOM 664 C CA . SER A 1 87 ? 18.177 -4.161 -14.885 1.00 86.50 87 SER A CA 1
ATOM 665 C C . SER A 1 87 ? 16.979 -4.764 -14.175 1.00 86.50 87 SER A C 1
ATOM 667 O O . SER A 1 87 ? 16.263 -5.596 -14.738 1.00 86.50 87 SER A O 1
ATOM 669 N N . ASP A 1 88 ? 16.755 -4.324 -12.944 1.00 82.31 88 ASP A N 1
ATOM 670 C CA . ASP A 1 88 ? 15.573 -4.687 -12.176 1.00 82.31 88 ASP A CA 1
ATOM 671 C C . ASP A 1 88 ? 14.472 -3.664 -12.453 1.00 82.31 88 ASP A C 1
ATOM 673 O O . ASP A 1 88 ? 14.645 -2.462 -12.227 1.00 82.31 88 ASP A O 1
ATOM 677 N N . TRP A 1 89 ? 13.348 -4.147 -12.971 1.00 82.75 89 TRP A N 1
ATOM 678 C CA . TRP A 1 89 ? 12.188 -3.348 -13.336 1.00 82.75 89 TRP A CA 1
ATOM 679 C C . TRP A 1 89 ? 11.001 -3.806 -12.504 1.00 82.75 89 TRP A C 1
ATOM 681 O O . TRP A 1 89 ? 10.567 -4.956 -12.592 1.00 82.75 89 TRP A O 1
ATOM 691 N N . GLY A 1 90 ? 10.427 -2.894 -11.729 1.00 75.38 90 GLY A N 1
ATOM 692 C CA . GLY A 1 90 ? 9.316 -3.223 -10.847 1.00 75.38 90 GLY A CA 1
ATOM 693 C C . GLY A 1 90 ? 8.393 -2.044 -10.599 1.00 75.38 90 GLY A C 1
ATOM 694 O O . GLY A 1 90 ? 8.136 -1.247 -11.492 1.00 75.38 90 GLY A O 1
ATOM 695 N N . ASN A 1 91 ? 7.837 -1.968 -9.391 1.00 63.97 91 ASN A N 1
ATOM 696 C CA . ASN A 1 91 ? 6.798 -1.002 -9.017 1.00 63.97 91 ASN A CA 1
ATOM 697 C C . ASN A 1 91 ? 5.525 -1.105 -9.843 1.00 63.97 91 ASN A C 1
ATOM 699 O O . ASN A 1 91 ? 5.062 -0.122 -10.405 1.00 63.97 91 ASN A O 1
ATOM 703 N N . ILE A 1 92 ? 4.896 -2.279 -9.848 1.00 66.69 92 ILE A N 1
ATOM 704 C CA . ILE A 1 92 ? 3.462 -2.345 -10.133 1.00 66.69 92 ILE A CA 1
ATOM 705 C C . ILE A 1 92 ? 2.763 -1.698 -8.929 1.00 66.69 92 ILE A C 1
ATOM 707 O O . ILE A 1 92 ? 2.755 -2.324 -7.859 1.00 66.69 92 ILE A O 1
ATOM 711 N N . PRO A 1 93 ? 2.196 -0.476 -9.029 1.00 67.44 93 PRO A N 1
ATOM 712 C CA . PRO A 1 93 ? 1.292 -0.016 -7.996 1.00 67.44 93 PRO A CA 1
ATOM 713 C C . PRO A 1 93 ? 0.129 -1.004 -7.955 1.00 67.44 93 PRO A C 1
ATOM 715 O O . PRO A 1 93 ? -0.598 -1.206 -8.929 1.00 67.44 93 PRO A O 1
ATOM 718 N N . ILE A 1 94 ? -0.014 -1.690 -6.829 1.00 76.31 94 ILE A N 1
ATOM 719 C CA . ILE A 1 94 ? -1.206 -2.473 -6.574 1.00 76.31 94 ILE A CA 1
ATOM 720 C C . ILE A 1 94 ? -2.277 -1.528 -6.059 1.00 76.31 94 ILE A C 1
ATOM 722 O O . ILE A 1 94 ? -2.032 -0.671 -5.209 1.00 76.31 94 ILE A O 1
ATOM 726 N N . LYS A 1 95 ? -3.496 -1.732 -6.542 1.00 84.19 95 LYS A N 1
ATOM 727 C CA . LYS A 1 95 ? -4.679 -1.170 -5.911 1.00 84.19 95 LYS A CA 1
ATOM 728 C C . LYS A 1 95 ? -5.203 -2.185 -4.907 1.00 84.19 95 LYS A C 1
ATOM 730 O O . LYS A 1 95 ? -5.893 -3.140 -5.268 1.00 84.19 95 LYS A O 1
ATOM 735 N N . ASN A 1 96 ? -4.847 -2.011 -3.640 1.00 87.94 96 ASN A N 1
ATOM 736 C CA . ASN A 1 96 ? -5.332 -2.863 -2.567 1.00 87.94 96 ASN A CA 1
ATOM 737 C C . ASN A 1 96 ? -6.803 -2.513 -2.298 1.00 87.94 96 ASN A C 1
ATOM 739 O O . ASN A 1 96 ? -7.093 -1.531 -1.622 1.00 87.94 96 ASN A O 1
ATOM 743 N N . LYS A 1 97 ? -7.732 -3.322 -2.826 1.00 90.50 97 LYS A N 1
ATOM 744 C CA . LYS A 1 97 ? -9.181 -3.178 -2.599 1.00 90.50 97 LYS A CA 1
ATOM 745 C C . LYS A 1 97 ? -9.623 -4.061 -1.435 1.00 90.50 97 LYS A C 1
ATOM 747 O O . LYS A 1 97 ? -9.581 -5.288 -1.537 1.00 90.50 97 LYS A O 1
ATOM 752 N N . ILE A 1 98 ? -10.033 -3.443 -0.334 1.00 92.81 98 ILE A N 1
ATOM 753 C CA . ILE A 1 98 ? -10.415 -4.119 0.908 1.00 92.81 98 ILE A CA 1
ATOM 754 C C . ILE A 1 98 ? -11.932 -3.999 1.080 1.00 92.81 98 ILE A C 1
ATOM 756 O O . ILE A 1 98 ? -12.412 -2.885 1.292 1.00 92.81 98 ILE A O 1
ATOM 760 N N . PRO A 1 99 ? -12.692 -5.104 0.972 1.00 93.25 99 PRO A N 1
ATOM 761 C CA . PRO A 1 99 ? -14.137 -5.077 1.166 1.00 93.25 99 PRO A CA 1
ATOM 762 C C . PRO A 1 99 ? -14.476 -4.808 2.635 1.00 93.25 99 PRO A C 1
ATOM 764 O O . PRO A 1 99 ? -13.904 -5.439 3.523 1.00 93.25 99 PRO A O 1
ATOM 767 N N . LEU A 1 100 ? -15.423 -3.906 2.886 1.00 94.50 100 LEU A N 1
ATOM 768 C CA . LEU A 1 100 ? -15.927 -3.576 4.216 1.00 94.50 100 LEU A CA 1
ATOM 769 C C . LEU A 1 100 ? -17.449 -3.725 4.261 1.00 94.50 100 LEU A C 1
ATOM 771 O O . LEU A 1 100 ? -18.154 -3.378 3.310 1.00 94.50 100 LEU A O 1
ATOM 775 N N . HIS A 1 101 ? -17.949 -4.203 5.394 1.00 92.75 101 HIS A N 1
ATOM 776 C CA . HIS A 1 101 ? -19.374 -4.251 5.719 1.00 92.75 101 HIS A CA 1
ATOM 777 C C . HIS A 1 101 ? -19.714 -3.235 6.819 1.00 92.75 101 HIS A C 1
ATOM 779 O O . HIS A 1 101 ? -18.822 -2.719 7.491 1.00 92.75 101 HIS A O 1
ATOM 785 N N . SER A 1 102 ? -20.999 -2.954 7.047 1.00 95.12 102 SER A N 1
ATOM 786 C CA . SER A 1 102 ? -21.441 -2.138 8.189 1.00 95.12 102 SER A CA 1
ATOM 787 C C . SER A 1 102 ? -20.972 -2.712 9.529 1.00 95.12 102 SER A C 1
ATOM 789 O O . SER A 1 102 ? -20.893 -3.927 9.713 1.00 95.12 102 SER A O 1
ATOM 791 N N . GLY A 1 103 ? -20.664 -1.839 10.486 1.00 95.19 103 GLY A N 1
ATOM 792 C CA . GLY A 1 103 ? -20.091 -2.226 11.771 1.00 95.19 103 GLY A CA 1
ATOM 793 C C . GLY A 1 103 ? -18.563 -2.284 11.751 1.00 95.19 103 GLY A C 1
ATOM 794 O O . GLY A 1 103 ? -17.904 -1.531 11.036 1.00 95.19 103 GLY A O 1
ATOM 795 N N . TRP A 1 104 ? -17.987 -3.117 12.617 1.00 96.31 104 TRP A N 1
ATOM 796 C CA . TRP A 1 104 ? -16.538 -3.201 12.807 1.00 96.31 104 TRP A CA 1
ATOM 797 C C . TRP A 1 104 ? -15.890 -4.175 11.826 1.00 96.31 104 TRP A C 1
ATOM 799 O O . TRP A 1 104 ? -16.285 -5.335 11.757 1.00 96.31 104 TRP A O 1
ATOM 809 N N . ASN A 1 105 ? -14.848 -3.706 11.143 1.00 95.00 105 ASN A N 1
ATOM 810 C CA . ASN A 1 105 ? -14.010 -4.489 10.240 1.00 95.00 105 ASN A CA 1
ATOM 811 C C . ASN A 1 105 ? -12.569 -4.440 10.755 1.00 95.00 105 ASN A C 1
ATOM 813 O O . ASN A 1 105 ? -12.072 -3.348 11.038 1.00 95.00 105 ASN A O 1
ATOM 817 N N . LEU A 1 106 ? -11.901 -5.589 10.862 1.00 94.69 106 LEU A N 1
ATOM 818 C CA . LEU A 1 106 ? -10.460 -5.652 11.110 1.00 94.69 106 LEU A CA 1
ATOM 819 C C . LEU A 1 106 ? -9.740 -5.792 9.776 1.00 94.69 106 LEU A C 1
ATOM 821 O O . LEU A 1 106 ? -9.961 -6.762 9.053 1.00 94.69 106 LEU A O 1
ATOM 825 N N . VAL A 1 107 ? -8.887 -4.828 9.455 1.00 93.75 107 VAL A N 1
ATOM 826 C CA . VAL A 1 107 ? -8.224 -4.750 8.156 1.00 93.75 107 VAL A CA 1
ATOM 827 C C . VAL A 1 107 ? -6.745 -4.444 8.291 1.00 93.75 107 VAL A C 1
ATOM 829 O O . VAL A 1 107 ? -6.276 -3.910 9.290 1.00 93.75 107 VAL A O 1
ATOM 832 N N . SER A 1 108 ? -6.013 -4.757 7.234 1.00 93.88 108 SER A N 1
ATOM 833 C CA . SER A 1 108 ? -4.661 -4.272 6.979 1.00 93.88 108 SER A CA 1
ATOM 834 C C . SER A 1 108 ? -4.485 -4.147 5.469 1.00 93.88 108 SER A C 1
ATOM 836 O O . SER A 1 108 ? -5.309 -4.670 4.712 1.00 93.88 108 SER A O 1
ATOM 838 N N . PHE A 1 109 ? -3.444 -3.452 5.026 1.00 92.50 109 PHE A N 1
ATOM 839 C CA . PHE A 1 109 ? -3.122 -3.320 3.608 1.00 92.50 109 PHE A CA 1
ATOM 840 C C . PHE A 1 109 ? -1.671 -3.723 3.342 1.00 92.50 109 PHE A C 1
ATOM 842 O O . PHE A 1 109 ? -0.783 -3.491 4.161 1.00 92.50 109 PHE A O 1
ATOM 849 N N . GLY A 1 110 ? -1.448 -4.327 2.178 1.00 89.69 110 GLY A N 1
ATOM 850 C CA . GLY A 1 110 ? -0.150 -4.787 1.685 1.00 89.69 110 GLY A CA 1
ATOM 851 C C . GLY A 1 110 ? 0.525 -3.791 0.743 1.00 89.69 110 GLY A C 1
ATOM 852 O O . GLY A 1 110 ? 1.305 -4.204 -0.110 1.00 89.69 110 GLY A O 1
ATOM 853 N N . VAL A 1 111 ? 0.200 -2.501 0.854 1.00 91.50 111 VAL A N 1
ATOM 854 C CA . VAL A 1 111 ? 0.881 -1.414 0.134 1.00 91.50 111 VAL A CA 1
ATOM 855 C C . VAL A 1 111 ? 2.058 -0.930 0.974 1.00 91.50 111 VAL A C 1
ATOM 857 O O . VAL A 1 111 ? 1.841 -0.537 2.114 1.00 91.50 111 VAL A O 1
ATOM 860 N N . ASN A 1 112 ? 3.273 -0.929 0.421 1.00 92.00 112 ASN A N 1
ATOM 861 C CA . ASN A 1 112 ? 4.545 -0.623 1.085 1.00 92.00 112 ASN A CA 1
ATOM 862 C C . ASN A 1 112 ? 4.712 0.865 1.435 1.00 92.00 112 ASN A C 1
ATOM 864 O O . ASN A 1 112 ? 5.685 1.508 1.051 1.00 92.00 112 ASN A O 1
ATOM 868 N N . LYS A 1 113 ? 3.738 1.428 2.147 1.00 95.19 113 LYS A N 1
ATOM 869 C CA . LYS A 1 113 ? 3.692 2.832 2.531 1.00 95.19 113 LYS A CA 1
ATOM 870 C C . LYS A 1 113 ? 3.352 2.997 4.002 1.00 95.19 113 LYS A C 1
ATOM 872 O O . LYS A 1 113 ? 2.511 2.282 4.548 1.00 95.19 113 LYS A O 1
ATOM 877 N N . CYS A 1 114 ? 3.974 3.998 4.606 1.00 97.69 114 CYS A N 1
ATOM 878 C CA . CYS A 1 114 ? 3.557 4.662 5.824 1.00 97.69 114 CYS A CA 1
ATOM 879 C C . CYS A 1 114 ? 3.041 6.046 5.435 1.00 97.69 114 CYS A C 1
ATOM 881 O O . CYS A 1 114 ? 3.824 6.963 5.172 1.00 97.69 114 CYS A O 1
ATOM 883 N N . PHE A 1 115 ? 1.723 6.202 5.435 1.00 98.31 115 PHE A N 1
ATOM 884 C CA . PHE A 1 115 ? 1.080 7.501 5.309 1.00 98.31 115 PHE A CA 1
ATOM 885 C C . PHE A 1 115 ? 1.088 8.182 6.672 1.00 98.31 115 PHE A C 1
ATOM 887 O O . PHE A 1 115 ? 0.633 7.579 7.645 1.00 98.31 115 PHE A O 1
ATOM 894 N N . TYR A 1 116 ? 1.589 9.410 6.773 1.00 98.38 116 TYR A N 1
ATOM 895 C CA . TYR A 1 116 ? 1.720 10.099 8.057 1.00 98.38 116 TYR A CA 1
ATOM 896 C C . TYR A 1 116 ? 1.324 11.574 7.991 1.00 98.38 116 TYR A C 1
ATOM 898 O O . TYR A 1 116 ? 1.519 12.252 6.985 1.00 98.38 116 TYR A O 1
ATOM 906 N N . VAL A 1 117 ? 0.804 12.076 9.107 1.00 97.44 117 VAL A N 1
ATOM 907 C CA . VAL A 1 117 ? 0.437 13.474 9.324 1.00 97.44 117 VAL A CA 1
ATOM 908 C C . VAL A 1 117 ? 1.499 14.131 10.199 1.00 97.44 117 VAL A C 1
ATOM 910 O O . VAL A 1 117 ? 1.805 13.667 11.299 1.00 97.44 117 VAL A O 1
ATOM 913 N N . GLY A 1 118 ? 2.048 15.251 9.735 1.00 96.38 118 GLY A N 1
ATOM 914 C CA . GLY A 1 118 ? 3.028 16.024 10.493 1.00 96.38 118 GLY A CA 1
ATOM 915 C C . GLY A 1 118 ? 4.392 15.335 10.566 1.00 96.38 118 GLY A C 1
ATOM 916 O O . GLY A 1 118 ? 5.124 15.300 9.579 1.00 96.38 118 GLY A O 1
ATOM 917 N N . LYS A 1 119 ? 4.779 14.840 11.747 1.00 96.06 119 LYS A N 1
ATOM 918 C CA . LYS A 1 119 ? 6.100 14.229 11.952 1.00 96.06 119 LYS A CA 1
ATOM 919 C C . LYS A 1 119 ? 6.072 12.761 11.529 1.00 96.06 119 LYS A C 1
ATOM 921 O O . LYS A 1 119 ? 5.156 12.032 11.899 1.00 96.06 119 LYS A O 1
ATOM 926 N N . LYS A 1 120 ? 7.124 12.321 10.827 1.00 97.19 120 LYS A N 1
ATOM 927 C CA . LYS A 1 120 ? 7.365 10.894 10.586 1.00 97.19 120 LYS A CA 1
ATOM 928 C C . LYS A 1 120 ? 7.322 10.130 11.920 1.00 97.19 120 LYS A C 1
ATOM 930 O O . LYS A 1 120 ? 7.952 10.588 12.881 1.00 97.19 120 LYS A O 1
ATOM 935 N N . PRO A 1 121 ? 6.574 9.020 11.997 1.00 95.88 121 PRO A N 1
ATOM 936 C CA . PRO A 1 121 ? 6.428 8.270 13.235 1.00 95.88 121 PRO A CA 1
ATOM 937 C C . PRO A 1 121 ? 7.759 7.620 13.634 1.00 95.88 121 PRO A C 1
ATOM 939 O O . PRO A 1 121 ? 8.501 7.131 12.787 1.00 95.88 121 PRO A O 1
ATOM 942 N N . ASP A 1 122 ? 8.052 7.638 14.933 1.00 94.44 122 ASP A N 1
ATOM 943 C CA . ASP A 1 122 ? 9.256 7.051 15.536 1.00 94.44 122 ASP A CA 1
ATOM 944 C C . ASP A 1 122 ? 8.888 5.734 16.233 1.00 94.44 122 ASP A C 1
ATOM 946 O O . ASP A 1 122 ? 8.922 5.596 17.455 1.00 94.44 122 ASP A O 1
ATOM 950 N N . VAL A 1 123 ? 8.387 4.796 15.432 1.00 92.69 123 VAL A N 1
ATOM 951 C CA . VAL A 1 123 ? 7.972 3.452 15.851 1.00 92.69 123 VAL A CA 1
ATOM 952 C C . VAL A 1 123 ? 8.506 2.439 14.846 1.00 92.69 123 VAL A C 1
ATOM 954 O O . VAL A 1 123 ? 8.919 2.798 13.743 1.00 92.69 123 VAL A O 1
ATOM 957 N N . PHE A 1 124 ? 8.510 1.162 15.224 1.00 91.69 124 PHE A N 1
ATOM 958 C CA . PHE A 1 124 ? 8.983 0.102 14.343 1.00 91.69 124 PHE A CA 1
ATOM 959 C C . PHE A 1 124 ? 8.141 0.023 13.062 1.00 91.69 124 PHE A C 1
ATOM 961 O O . PHE A 1 124 ? 6.938 -0.175 13.129 1.00 91.69 124 PHE A O 1
ATOM 968 N N . MET A 1 125 ? 8.786 0.098 11.902 1.00 94.44 125 MET A N 1
ATOM 969 C CA . MET A 1 125 ? 8.150 -0.132 10.606 1.00 94.44 125 MET A CA 1
ATOM 970 C C . MET A 1 125 ? 8.762 -1.355 9.933 1.00 94.44 125 MET A C 1
ATOM 972 O O . MET A 1 125 ? 9.907 -1.717 10.212 1.00 94.44 125 MET A O 1
ATOM 976 N N . ILE A 1 126 ? 8.019 -1.966 9.009 1.00 93.94 126 ILE A N 1
ATOM 977 C CA . ILE A 1 126 ? 8.596 -2.967 8.107 1.00 93.94 126 ILE A CA 1
ATOM 978 C C . ILE A 1 126 ? 9.785 -2.373 7.335 1.00 93.94 126 ILE A C 1
ATOM 980 O O . ILE A 1 126 ? 9.862 -1.162 7.098 1.00 93.94 126 ILE A O 1
ATOM 984 N N . GLN A 1 127 ? 10.738 -3.230 6.970 1.00 88.25 127 GLN A N 1
ATOM 985 C CA . GLN A 1 127 ? 11.943 -2.802 6.262 1.00 88.25 127 GLN A CA 1
ATOM 986 C C . GLN A 1 127 ? 11.592 -2.176 4.907 1.00 88.25 127 GLN A C 1
ATOM 988 O O . GLN A 1 127 ? 10.685 -2.639 4.222 1.00 88.25 127 GLN A O 1
ATOM 993 N N . ASN A 1 128 ? 12.336 -1.134 4.522 1.00 88.31 128 ASN A N 1
ATOM 994 C CA . ASN A 1 128 ? 12.184 -0.432 3.242 1.00 88.31 128 ASN A CA 1
ATOM 995 C C . ASN A 1 128 ? 10.781 0.156 2.989 1.00 88.31 128 ASN A C 1
ATOM 997 O O . ASN A 1 128 ? 10.371 0.288 1.836 1.00 88.31 128 ASN A O 1
ATOM 1001 N N . ILE A 1 129 ? 10.046 0.527 4.045 1.00 92.94 129 ILE A N 1
ATOM 1002 C CA . ILE A 1 129 ? 8.761 1.220 3.895 1.00 92.94 129 ILE A CA 1
ATOM 1003 C C . ILE A 1 129 ? 8.939 2.610 3.270 1.00 92.94 129 ILE A C 1
ATOM 1005 O O . ILE A 1 129 ? 9.847 3.366 3.633 1.00 92.94 129 ILE A O 1
ATOM 1009 N N . GLU A 1 130 ? 8.035 2.982 2.368 1.00 93.56 130 GLU A N 1
ATOM 1010 C CA . GLU A 1 130 ? 8.005 4.324 1.789 1.00 93.56 130 GLU A CA 1
ATOM 1011 C C . GLU A 1 130 ? 7.181 5.267 2.657 1.00 93.56 130 GLU A C 1
ATOM 1013 O O . GLU A 1 130 ? 6.088 4.936 3.105 1.00 93.56 130 GLU A O 1
ATOM 1018 N N . TYR A 1 131 ? 7.691 6.469 2.899 1.00 96.62 131 TYR A N 1
ATOM 1019 C CA . TYR A 1 131 ? 7.003 7.459 3.721 1.00 96.62 131 TYR A CA 1
ATOM 1020 C C . TYR A 1 131 ? 6.290 8.474 2.838 1.00 96.62 131 TYR A C 1
ATOM 1022 O O . TYR A 1 131 ? 6.935 9.172 2.057 1.00 96.62 131 TYR A O 1
ATOM 1030 N N . GLU A 1 132 ? 4.982 8.613 3.033 1.00 97.06 132 GLU A N 1
ATOM 1031 C CA . GLU A 1 132 ? 4.148 9.576 2.319 1.00 97.06 132 GLU A CA 1
ATOM 1032 C C . GLU A 1 132 ? 3.484 10.528 3.316 1.00 97.06 132 GLU A C 1
ATOM 1034 O O . GLU A 1 132 ? 2.724 10.112 4.191 1.00 97.06 132 GLU A O 1
ATOM 1039 N N . ALA A 1 133 ? 3.799 11.819 3.209 1.00 97.88 133 ALA A N 1
ATOM 1040 C CA . ALA A 1 133 ? 3.145 12.833 4.022 1.00 97.88 133 ALA A CA 1
ATOM 1041 C C . ALA A 1 133 ? 1.737 13.102 3.475 1.00 97.88 133 ALA A C 1
ATOM 1043 O O . ALA A 1 133 ? 1.579 13.378 2.287 1.00 97.88 133 ALA A O 1
ATOM 1044 N N . VAL A 1 134 ? 0.738 13.075 4.352 1.00 97.12 134 VAL A N 1
ATOM 1045 C CA . VAL A 1 134 ? -0.656 13.416 4.045 1.00 97.12 134 VAL A CA 1
ATOM 1046 C C . VAL A 1 134 ? -1.125 14.564 4.938 1.00 97.12 134 VAL A C 1
ATOM 1048 O O . VAL A 1 134 ? -0.578 14.788 6.023 1.00 97.12 134 VAL A O 1
ATOM 1051 N N . ASN A 1 135 ? -2.142 15.309 4.501 1.00 95.69 135 ASN A N 1
ATOM 1052 C CA . ASN A 1 135 ? -2.683 16.414 5.297 1.00 95.69 135 ASN A CA 1
ATOM 1053 C C . ASN A 1 135 ? -3.545 15.885 6.446 1.00 95.69 135 ASN A C 1
ATOM 1055 O O . ASN A 1 135 ? -3.620 16.500 7.510 1.00 95.69 135 ASN A O 1
ATOM 1059 N N . SER A 1 136 ? -4.200 14.743 6.238 1.00 95.62 136 SER A N 1
ATOM 1060 C CA . SER A 1 136 ? -5.048 14.103 7.236 1.00 95.62 136 SER A CA 1
ATOM 1061 C C . SER A 1 136 ? -5.139 12.589 7.036 1.00 95.62 136 SER A C 1
ATOM 1063 O O . SER A 1 136 ? -4.919 12.080 5.940 1.00 95.62 136 SER A O 1
ATOM 1065 N N . ILE A 1 137 ? -5.557 11.858 8.075 1.00 97.06 137 ILE A N 1
ATOM 1066 C CA . ILE A 1 137 ? -5.900 10.431 7.942 1.00 97.06 137 ILE A CA 1
ATOM 1067 C C . ILE A 1 137 ? -7.079 10.221 6.971 1.00 97.06 137 ILE A C 1
ATOM 1069 O O . ILE A 1 137 ? -7.156 9.180 6.322 1.00 97.06 137 ILE A O 1
ATOM 1073 N N . ASN A 1 138 ? -7.966 11.213 6.802 1.00 96.12 138 ASN A N 1
ATOM 1074 C CA . ASN A 1 138 ? -9.056 11.136 5.824 1.00 96.12 138 ASN A CA 1
ATOM 1075 C C . ASN A 1 138 ? -8.537 11.016 4.384 1.00 96.12 138 ASN A C 1
ATOM 1077 O O . ASN A 1 138 ? -9.183 10.361 3.574 1.00 96.12 138 ASN A O 1
ATOM 1081 N N . ASP A 1 139 ? -7.360 11.571 4.075 1.00 96.25 139 ASP A N 1
ATOM 1082 C CA . ASP A 1 139 ? -6.772 11.498 2.730 1.00 96.25 139 ASP A CA 1
ATOM 1083 C C . ASP A 1 139 ? -6.494 10.038 2.326 1.00 96.25 139 ASP A C 1
ATOM 1085 O O . ASP A 1 139 ? -6.673 9.663 1.170 1.00 96.25 139 ASP A O 1
ATOM 1089 N N . ILE A 1 140 ? -6.138 9.197 3.304 1.00 97.06 140 ILE A N 1
ATOM 1090 C CA . ILE A 1 140 ? -5.893 7.755 3.140 1.00 97.06 140 ILE A CA 1
ATOM 1091 C C . ILE A 1 140 ? -7.221 6.996 2.982 1.00 97.06 140 ILE A C 1
ATOM 1093 O O . ILE A 1 140 ? -7.317 6.014 2.250 1.00 97.06 140 ILE A O 1
ATOM 1097 N N . LEU A 1 141 ? -8.265 7.457 3.675 1.00 97.56 141 LEU A N 1
ATOM 1098 C CA . LEU A 1 141 ? -9.587 6.822 3.748 1.00 97.56 141 LEU A CA 1
ATOM 1099 C C . LEU A 1 141 ? -10.581 7.384 2.723 1.00 97.56 141 LEU A C 1
ATOM 1101 O O . LEU A 1 141 ? -11.775 7.096 2.798 1.00 97.56 141 LEU A O 1
ATOM 1105 N N . LYS A 1 142 ? -10.107 8.177 1.759 1.00 96.69 142 LYS A N 1
ATOM 1106 C CA . LYS A 1 142 ? -10.940 8.934 0.817 1.00 96.69 142 LYS A CA 1
ATOM 1107 C C . LYS A 1 142 ? -11.934 8.068 0.036 1.00 96.69 142 LYS A C 1
ATOM 1109 O O . LYS A 1 142 ? -13.050 8.496 -0.232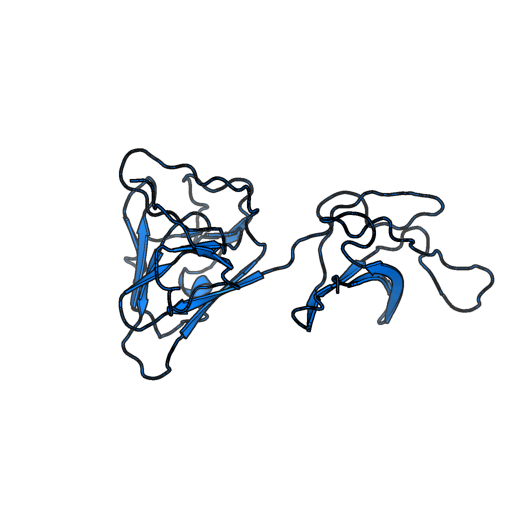 1.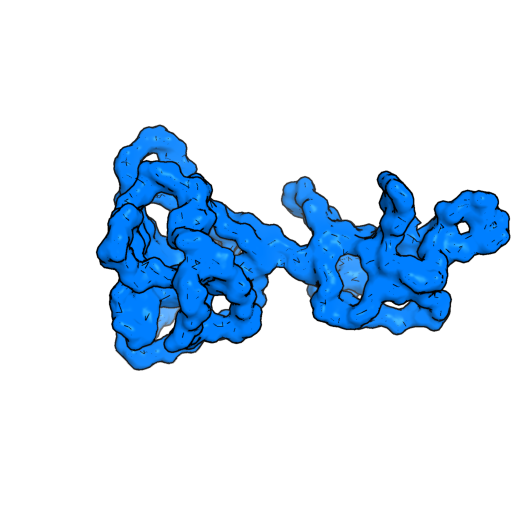00 96.69 142 LYS A O 1
ATOM 1114 N N . SER A 1 143 ? -11.557 6.832 -0.291 1.00 96.56 143 SER A N 1
ATOM 1115 C CA . SER A 1 143 ? -12.415 5.864 -0.998 1.00 96.56 143 SER A CA 1
ATOM 1116 C C . SER A 1 143 ? -13.658 5.432 -0.208 1.00 96.56 143 SER A C 1
ATOM 1118 O O . SER A 1 143 ? -14.622 4.956 -0.803 1.00 96.56 143 SER A O 1
ATOM 1120 N N . ILE A 1 144 ? -13.661 5.629 1.112 1.00 97.12 144 ILE A N 1
ATOM 1121 C CA . ILE A 1 144 ? -14.786 5.337 2.011 1.00 97.12 144 ILE A CA 1
ATOM 1122 C C . ILE A 1 144 ? -15.266 6.594 2.751 1.00 97.12 144 ILE A C 1
ATOM 1124 O O . ILE A 1 144 ? -15.889 6.499 3.812 1.00 97.12 144 ILE A O 1
ATOM 1128 N N . GLU A 1 145 ? -14.968 7.783 2.222 1.00 96.19 145 GLU A N 1
ATOM 1129 C CA . GLU A 1 145 ? -15.377 9.054 2.818 1.00 96.19 145 GLU A CA 1
ATOM 1130 C C . GLU A 1 145 ? -16.895 9.092 3.060 1.00 96.19 145 GLU A C 1
ATOM 1132 O O . GLU A 1 145 ? -17.698 8.629 2.253 1.00 96.19 145 GLU A O 1
ATOM 1137 N N . GLY A 1 146 ? -17.298 9.589 4.231 1.00 95.25 146 GLY A N 1
ATOM 1138 C CA . GLY A 1 146 ? -18.700 9.608 4.655 1.00 95.25 146 GLY A CA 1
ATOM 1139 C C . GLY A 1 146 ? -19.228 8.288 5.235 1.00 95.25 146 GLY A C 1
ATOM 1140 O O . GLY A 1 146 ? -20.175 8.341 6.028 1.00 95.25 146 GLY A O 1
ATOM 1141 N N . TYR A 1 147 ? -18.598 7.138 4.963 1.00 97.44 147 TYR A N 1
ATOM 1142 C CA . TYR A 1 147 ? -19.077 5.821 5.414 1.00 97.44 147 TYR A CA 1
ATOM 1143 C C . TYR A 1 147 ? -18.543 5.365 6.771 1.00 97.44 147 TYR A C 1
ATOM 1145 O O . TYR A 1 147 ? -19.161 4.507 7.391 1.00 97.44 147 TYR A O 1
ATOM 1153 N N . TYR A 1 148 ? -17.433 5.905 7.273 1.00 97.25 148 TYR A N 1
ATOM 1154 C CA . TYR A 1 148 ? -16.844 5.468 8.546 1.00 97.25 148 TYR A CA 1
ATOM 1155 C C . TYR A 1 148 ? -17.071 6.470 9.688 1.00 97.25 148 TYR A C 1
ATOM 1157 O O . TYR A 1 148 ? -17.433 7.626 9.473 1.00 97.25 148 TYR A O 1
ATOM 1165 N N . THR A 1 149 ? -16.907 5.995 10.925 1.00 96.81 149 THR A N 1
ATOM 1166 C CA . THR A 1 149 ? -17.043 6.800 12.160 1.00 96.81 149 THR A CA 1
ATOM 1167 C C . THR A 1 149 ? -15.798 6.761 13.034 1.00 96.81 149 THR A C 1
ATOM 1169 O O . THR A 1 149 ? -15.459 7.752 13.670 1.00 96.81 149 THR A O 1
ATOM 1172 N N . TYR A 1 150 ? -15.115 5.618 13.069 1.00 97.44 150 TYR A N 1
ATOM 1173 C CA . TYR A 1 150 ? -13.908 5.416 13.859 1.00 97.44 150 TYR A CA 1
ATOM 1174 C C . TYR A 1 150 ? -12.915 4.564 13.084 1.00 97.44 150 TYR A C 1
ATOM 1176 O O . TYR A 1 150 ? -13.307 3.593 12.433 1.00 97.44 150 TYR A O 1
ATOM 1184 N N . VAL A 1 151 ? -11.638 4.882 13.245 1.00 98.25 151 VAL A N 1
ATOM 1185 C CA . VAL A 1 151 ? -10.516 3.997 12.941 1.00 98.25 151 VAL A CA 1
ATOM 1186 C C . VAL A 1 151 ? -9.692 3.838 14.208 1.00 98.25 151 VAL A C 1
ATOM 1188 O O . VAL A 1 151 ? -9.427 4.817 14.903 1.00 98.25 151 VAL A O 1
ATOM 1191 N N . ARG A 1 152 ? -9.316 2.607 14.548 1.00 97.94 152 ARG A N 1
ATOM 1192 C CA . ARG A 1 152 ? -8.444 2.311 15.687 1.00 97.94 152 ARG A CA 1
ATOM 1193 C C . ARG A 1 152 ? -7.256 1.479 15.251 1.00 97.94 152 ARG A C 1
ATOM 1195 O O . ARG A 1 152 ? -7.419 0.550 14.471 1.00 97.94 152 ARG A O 1
ATOM 1202 N N . GLY A 1 153 ? -6.092 1.802 15.790 1.00 97.19 153 GLY A N 1
ATOM 1203 C CA . GLY A 1 153 ? -4.847 1.067 15.601 1.00 97.19 153 GLY A CA 1
ATOM 1204 C C . GLY A 1 153 ? -4.170 0.811 16.942 1.00 97.19 153 GLY A C 1
ATOM 1205 O O . GLY A 1 153 ? -4.671 1.218 17.995 1.00 97.19 153 GLY A O 1
ATOM 1206 N N . PHE A 1 154 ? -3.028 0.139 16.904 1.00 95.62 154 PHE A N 1
ATOM 1207 C CA . PHE A 1 154 ? -2.200 -0.090 18.080 1.00 95.62 154 PHE A CA 1
ATOM 1208 C C . PHE A 1 154 ? -0.733 -0.142 17.664 1.00 95.62 154 PHE A C 1
ATOM 1210 O O . PHE A 1 154 ? -0.399 -0.809 16.687 1.00 95.62 154 PHE A O 1
ATOM 1217 N N . ASP A 1 155 ? 0.128 0.538 18.412 1.00 93.81 155 ASP A N 1
ATOM 1218 C CA . ASP A 1 155 ? 1.574 0.519 18.210 1.00 93.81 155 ASP A CA 1
ATOM 1219 C C . ASP A 1 155 ? 2.335 0.389 19.535 1.00 93.81 155 ASP A C 1
ATOM 1221 O O . ASP A 1 155 ? 1.742 0.148 20.587 1.00 93.81 155 ASP A O 1
ATOM 1225 N N . SER A 1 156 ? 3.662 0.541 19.496 1.00 91.62 156 SER A N 1
ATOM 1226 C CA . SER A 1 156 ? 4.528 0.452 20.681 1.00 91.62 156 SER A CA 1
ATOM 1227 C C . SER A 1 156 ? 4.197 1.474 21.775 1.00 91.62 156 SER A C 1
ATOM 1229 O O . SER A 1 156 ? 4.604 1.296 22.922 1.00 91.62 156 SER A O 1
ATOM 1231 N N . THR A 1 157 ? 3.461 2.533 21.444 1.00 92.31 157 THR A N 1
ATOM 1232 C CA . THR A 1 157 ? 3.020 3.584 22.368 1.00 92.31 157 THR A CA 1
ATOM 1233 C C . THR A 1 157 ? 1.556 3.423 22.795 1.00 92.31 157 THR A C 1
ATOM 1235 O O . THR A 1 157 ? 1.053 4.235 23.573 1.00 92.31 157 THR A O 1
ATOM 1238 N N . GLY A 1 158 ? 0.872 2.374 22.327 1.00 93.56 158 GLY A N 1
ATOM 1239 C CA . GLY A 1 158 ? -0.476 1.993 22.740 1.00 93.56 158 GLY A CA 1
ATOM 1240 C C . GLY A 1 158 ? -1.544 2.181 21.663 1.00 93.56 158 GLY A C 1
ATOM 1241 O O . GLY A 1 158 ? -1.267 2.246 20.465 1.00 93.56 158 GLY A O 1
ATOM 1242 N N . ALA A 1 159 ? -2.803 2.226 22.105 1.00 95.19 159 ALA A N 1
ATOM 1243 C CA . ALA A 1 159 ? -3.952 2.369 21.218 1.00 95.19 159 ALA A CA 1
ATOM 1244 C C . ALA A 1 159 ? -3.975 3.749 20.548 1.00 95.19 159 ALA A C 1
ATOM 1246 O O . ALA A 1 159 ? -3.683 4.755 21.189 1.00 95.19 159 ALA A O 1
ATOM 1247 N N . LYS A 1 160 ? -4.370 3.777 19.274 1.00 96.81 160 LYS A N 1
ATOM 1248 C CA . LYS A 1 160 ? -4.550 4.984 18.458 1.00 96.81 160 LYS A CA 1
ATOM 1249 C C . LYS A 1 160 ? -5.972 5.042 17.942 1.00 96.81 160 LYS A C 1
ATOM 1251 O O . LYS A 1 160 ? -6.533 4.012 17.574 1.00 96.81 160 LYS A O 1
ATOM 1256 N N . THR A 1 161 ? -6.545 6.230 17.877 1.00 97.69 161 THR A N 1
ATOM 1257 C CA . THR A 1 161 ? -7.910 6.487 17.436 1.00 97.69 161 THR A CA 1
ATOM 1258 C C . THR A 1 161 ? -7.942 7.667 16.476 1.00 97.69 161 THR A C 1
ATOM 1260 O O . THR A 1 161 ? -7.442 8.755 16.750 1.00 97.69 161 THR A O 1
ATOM 1263 N N . TYR A 1 162 ? -8.618 7.459 15.357 1.00 98.00 162 TYR A N 1
ATOM 1264 C CA . TYR A 1 162 ? -9.079 8.512 14.475 1.00 98.00 162 TYR A CA 1
ATOM 1265 C C . TYR A 1 162 ? -10.607 8.525 14.475 1.00 98.00 162 TYR A C 1
ATOM 1267 O O . TYR A 1 162 ? -11.244 7.496 14.244 1.00 98.00 162 TYR A O 1
ATOM 1275 N N . ASN A 1 163 ? -11.205 9.676 14.762 1.00 95.75 163 ASN A N 1
ATOM 1276 C CA . ASN A 1 163 ? -12.661 9.848 14.831 1.00 95.75 163 ASN A CA 1
ATOM 1277 C C . ASN A 1 163 ? -13.134 11.139 14.145 1.00 95.75 163 ASN A C 1
ATOM 1279 O O . ASN A 1 163 ? -14.200 11.648 14.478 1.00 95.75 163 ASN A O 1
ATOM 1283 N N . GLN A 1 164 ? -12.325 11.690 13.229 1.00 92.56 164 GLN A N 1
ATOM 1284 C CA . GLN A 1 164 ? -12.602 12.938 12.498 1.00 92.56 164 GLN A CA 1
ATOM 1285 C C . GLN A 1 164 ? -12.759 14.181 13.396 1.00 92.56 164 GLN A C 1
ATOM 1287 O O . GLN A 1 164 ? -13.234 15.220 12.945 1.00 92.56 164 GLN A O 1
ATOM 1292 N N . THR A 1 165 ? -12.337 14.102 14.661 1.00 91.75 165 THR A N 1
ATOM 1293 C CA . THR A 1 165 ? -12.295 15.252 15.574 1.00 91.75 165 THR A CA 1
ATOM 1294 C C . THR A 1 165 ? -10.852 15.683 15.845 1.00 91.75 165 THR A C 1
ATOM 1296 O O . THR A 1 165 ? -9.938 14.861 15.701 1.00 91.75 165 THR A O 1
ATOM 1299 N N . PRO A 1 166 ? -10.630 16.920 16.329 1.00 88.44 166 PRO A N 1
ATOM 1300 C CA . PRO A 1 166 ? -9.316 17.378 16.789 1.00 88.44 166 PRO A CA 1
ATOM 1301 C C . PRO A 1 166 ? -8.710 16.551 17.935 1.00 88.44 166 PRO A C 1
ATOM 1303 O O . PRO A 1 166 ? -7.529 16.699 18.224 1.00 88.44 166 PRO A O 1
ATOM 1306 N N . TYR A 1 167 ? -9.497 15.688 18.588 1.00 89.50 167 TYR A N 1
ATOM 1307 C CA . TYR A 1 167 ? -9.039 14.794 19.657 1.00 89.50 167 TYR A CA 1
ATOM 1308 C C . TYR A 1 167 ? -8.542 13.433 19.145 1.00 89.50 167 TYR A C 1
ATOM 1310 O O . TYR A 1 167 ? -8.282 12.538 19.947 1.00 89.50 167 TYR A O 1
ATOM 1318 N N . SER A 1 168 ? -8.445 13.250 17.825 1.00 95.06 168 SER A N 1
ATOM 1319 C CA . SER A 1 168 ? -7.815 12.065 17.236 1.00 95.06 168 SER A CA 1
ATOM 1320 C C . SER A 1 168 ? -6.316 12.057 17.543 1.00 95.06 168 SER A C 1
ATOM 1322 O O . SER A 1 168 ? -5.641 13.062 17.332 1.00 95.06 168 SER A O 1
ATOM 1324 N N . ASP A 1 169 ? -5.785 10.921 17.984 1.00 95.50 169 ASP A N 1
ATOM 1325 C CA . ASP A 1 169 ? -4.363 10.727 18.302 1.00 95.50 169 ASP A CA 1
ATOM 1326 C C . ASP A 1 169 ? -3.643 9.799 17.306 1.00 95.50 169 ASP A C 1
ATOM 1328 O O . ASP A 1 169 ? -2.438 9.566 17.413 1.00 95.50 169 ASP A O 1
ATOM 1332 N N . MET A 1 170 ? -4.360 9.285 16.304 1.00 97.44 170 MET A N 1
ATOM 1333 C CA . MET A 1 170 ? -3.768 8.579 15.171 1.00 97.44 170 MET A CA 1
ATOM 1334 C C . MET A 1 170 ? -3.135 9.570 14.189 1.00 97.44 170 MET A C 1
ATOM 1336 O O . MET A 1 170 ? -3.827 10.382 13.575 1.00 97.44 170 MET A O 1
ATOM 1340 N N . SER A 1 171 ? -1.820 9.460 14.009 1.00 96.94 171 SER A N 1
ATOM 1341 C CA . SER A 1 171 ? -1.032 10.312 13.111 1.00 96.94 171 SER A CA 1
ATOM 1342 C C . SER A 1 171 ? -0.474 9.579 11.893 1.00 96.94 171 SER A C 1
ATOM 1344 O O . SER A 1 171 ? 0.168 10.211 11.061 1.00 96.94 171 SER A O 1
ATOM 1346 N N . TYR A 1 172 ? -0.699 8.271 11.758 1.00 98.00 172 TYR A N 1
ATOM 1347 C CA . TYR A 1 172 ? -0.255 7.509 10.594 1.00 98.00 172 TYR A CA 1
ATOM 1348 C C . TYR A 1 172 ? -1.096 6.247 10.363 1.00 98.00 172 TYR A C 1
ATOM 1350 O O . TYR A 1 172 ? -1.727 5.723 11.286 1.00 98.00 172 TYR A O 1
ATOM 1358 N N . MET A 1 173 ? -1.063 5.743 9.129 1.00 98.12 173 MET A N 1
ATOM 1359 C CA . MET A 1 173 ? -1.443 4.374 8.784 1.00 98.12 173 MET A CA 1
ATOM 1360 C C . MET A 1 173 ? -0.343 3.764 7.913 1.00 98.12 173 MET A C 1
ATOM 1362 O O . MET A 1 173 ? 0.105 4.391 6.954 1.00 98.12 173 MET A O 1
ATOM 1366 N N . ALA A 1 174 ? 0.098 2.552 8.230 1.00 97.06 174 ALA A N 1
ATOM 1367 C CA . ALA A 1 174 ? 1.234 1.915 7.585 1.00 97.06 174 ALA A CA 1
ATOM 1368 C C . ALA A 1 174 ? 0.995 0.422 7.344 1.00 97.06 174 ALA A C 1
ATOM 1370 O O . ALA A 1 174 ? 0.307 -0.247 8.121 1.00 97.06 174 ALA A O 1
ATOM 1371 N N . ALA A 1 175 ? 1.610 -0.114 6.287 1.00 95.38 175 ALA A N 1
ATOM 1372 C CA . ALA A 1 175 ? 1.719 -1.559 6.135 1.00 95.38 175 ALA A CA 1
ATOM 1373 C C . ALA A 1 175 ? 2.451 -2.186 7.330 1.00 95.38 175 ALA A C 1
ATOM 1375 O O . ALA A 1 175 ? 3.333 -1.585 7.942 1.00 95.38 175 ALA A O 1
ATOM 1376 N N . GLY A 1 176 ? 2.057 -3.414 7.665 1.00 94.69 176 GLY A N 1
ATOM 1377 C CA . GLY A 1 176 ? 2.529 -4.129 8.854 1.00 94.69 176 GLY A CA 1
ATOM 1378 C C . GLY A 1 176 ? 1.636 -3.948 10.084 1.00 94.69 176 GLY A C 1
ATOM 1379 O O . GLY A 1 176 ? 1.708 -4.762 11.001 1.00 94.69 176 GLY A O 1
ATOM 1380 N N . TYR A 1 177 ? 0.720 -2.977 10.074 1.00 96.25 177 TYR A N 1
ATOM 1381 C CA . TYR A 1 177 ? -0.233 -2.731 11.159 1.00 96.25 177 TYR A CA 1
ATOM 1382 C C . TYR A 1 177 ? -1.659 -3.166 10.806 1.00 96.25 177 TYR A C 1
ATOM 1384 O O . TYR A 1 177 ? -2.069 -3.171 9.642 1.00 96.25 177 TYR A O 1
ATOM 1392 N N . GLY A 1 178 ? -2.421 -3.535 11.836 1.00 96.12 178 GLY A N 1
ATOM 1393 C CA . GLY A 1 178 ? -3.852 -3.809 11.751 1.00 96.12 178 GLY A CA 1
ATOM 1394 C C . GLY A 1 178 ? -4.694 -2.624 12.229 1.00 96.12 178 GLY A C 1
ATOM 1395 O O . GLY A 1 178 ? -4.299 -1.873 13.124 1.00 96.12 178 GLY A O 1
ATOM 1396 N N . TYR A 1 179 ? -5.884 -2.484 11.651 1.00 97.75 179 TYR A N 1
ATOM 1397 C CA . TYR A 1 179 ? -6.808 -1.388 11.917 1.00 97.75 179 TYR A CA 1
ATOM 1398 C C . TYR A 1 179 ? -8.236 -1.892 12.082 1.00 97.75 179 TYR A C 1
ATOM 1400 O O . TYR A 1 179 ? -8.752 -2.625 11.241 1.00 97.75 179 TYR A O 1
ATOM 1408 N N . TRP A 1 180 ? -8.908 -1.440 13.134 1.00 97.94 180 TRP A N 1
ATOM 1409 C CA . TRP A 1 180 ? -10.352 -1.578 13.273 1.00 97.94 180 TRP A CA 1
ATOM 1410 C C . TRP A 1 180 ? -11.040 -0.364 12.666 1.00 97.94 180 TRP A C 1
ATOM 1412 O O . TRP A 1 180 ? -10.887 0.742 13.181 1.00 97.94 180 TRP A O 1
ATOM 1422 N N . ILE A 1 181 ? -11.831 -0.559 11.615 1.00 98.00 181 ILE A N 1
ATOM 1423 C CA . ILE A 1 181 ? -12.616 0.501 10.973 1.00 98.00 181 ILE A CA 1
ATOM 1424 C C . ILE A 1 181 ? -14.100 0.245 11.233 1.00 98.00 181 ILE A C 1
ATOM 1426 O O . ILE A 1 181 ? -14.617 -0.831 10.920 1.00 98.00 181 ILE A O 1
ATOM 1430 N N . ARG A 1 182 ? -14.795 1.234 11.806 1.00 97.81 182 ARG A N 1
ATOM 1431 C CA . ARG A 1 182 ? -16.246 1.186 12.019 1.00 97.81 182 ARG A CA 1
ATOM 1432 C C . ARG A 1 182 ? -16.983 1.890 10.891 1.00 97.81 182 ARG A C 1
ATOM 1434 O O . ARG A 1 182 ? -16.994 3.122 10.838 1.00 97.81 182 ARG A O 1
ATOM 1441 N N . ILE A 1 183 ? -17.650 1.107 10.057 1.00 97.81 183 ILE A N 1
ATOM 1442 C CA . ILE A 1 183 ? -18.516 1.566 8.974 1.00 97.81 183 ILE A CA 1
ATOM 1443 C C . ILE A 1 183 ? -19.942 1.770 9.496 1.00 97.81 183 ILE A C 1
ATOM 1445 O O . ILE A 1 183 ? -20.426 1.007 10.333 1.00 97.81 183 ILE A O 1
ATOM 1449 N N . LYS A 1 184 ? -20.599 2.834 9.036 1.00 96.88 184 LYS A N 1
ATOM 1450 C CA . LYS A 1 184 ? -21.996 3.164 9.334 1.00 96.88 184 LYS A CA 1
ATOM 1451 C C . LYS A 1 184 ? -22.930 2.127 8.712 1.00 96.88 184 LYS A C 1
ATOM 1453 O O . LYS A 1 184 ? -22.584 1.454 7.738 1.00 96.88 184 LYS A O 1
ATOM 1458 N N . ASP A 1 185 ? -24.136 2.027 9.246 1.00 95.50 185 ASP A N 1
ATOM 1459 C CA . ASP A 1 185 ? -25.197 1.286 8.570 1.00 95.50 185 ASP A CA 1
ATOM 1460 C C . ASP A 1 185 ? -25.542 2.002 7.256 1.00 95.50 185 ASP A C 1
ATOM 1462 O O . ASP A 1 185 ? -25.711 3.223 7.233 1.00 95.50 185 ASP A O 1
ATOM 1466 N N . HIS A 1 186 ? -25.565 1.252 6.157 1.00 92.44 186 HIS A N 1
ATOM 1467 C CA . HIS A 1 186 ? -25.846 1.749 4.810 1.00 92.44 186 HIS A CA 1
ATOM 1468 C C . HIS A 1 186 ? -26.435 0.619 3.954 1.00 92.44 186 HIS A C 1
ATOM 1470 O O . HIS A 1 186 ? -26.325 -0.555 4.306 1.00 92.44 186 HIS A O 1
ATOM 1476 N N . ASN A 1 187 ? -27.061 0.977 2.830 1.00 90.12 187 ASN A N 1
ATOM 1477 C CA . ASN A 1 187 ? -27.731 0.025 1.935 1.00 90.12 187 ASN A CA 1
ATOM 1478 C C . ASN A 1 187 ? -26.958 -0.229 0.628 1.00 90.12 187 ASN A C 1
ATOM 1480 O O . ASN A 1 187 ? -27.437 -0.963 -0.231 1.00 90.12 187 ASN A O 1
ATOM 1484 N N . ASP A 1 188 ? -25.761 0.344 0.480 1.00 84.06 188 ASP A N 1
ATOM 1485 C CA . ASP A 1 188 ? -24.971 0.327 -0.764 1.00 84.06 188 ASP A CA 1
ATOM 1486 C C . ASP A 1 188 ? -24.157 -0.967 -0.970 1.00 84.06 188 ASP A C 1
ATOM 1488 O O . ASP A 1 188 ? -23.290 -1.046 -1.840 1.00 84.06 188 ASP A O 1
ATOM 1492 N N . GLY A 1 189 ? -24.445 -2.010 -0.188 1.00 84.50 189 GLY A N 1
ATOM 1493 C CA . GLY A 1 189 ? -23.764 -3.299 -0.270 1.00 84.50 189 GLY A CA 1
ATOM 1494 C C . GLY A 1 189 ? -22.356 -3.266 0.329 1.00 84.50 189 GLY A C 1
ATOM 1495 O O . GLY A 1 189 ? -22.142 -2.738 1.412 1.00 84.50 189 GLY A O 1
ATOM 1496 N N . THR A 1 190 ? -21.392 -3.911 -0.332 1.00 87.06 190 THR A N 1
ATOM 1497 C CA . THR A 1 190 ? -19.987 -3.902 0.101 1.00 87.06 190 THR A CA 1
ATOM 1498 C C . THR A 1 190 ? -19.296 -2.645 -0.408 1.00 87.06 190 THR A C 1
ATOM 1500 O O . THR A 1 190 ? -19.203 -2.437 -1.617 1.00 87.06 190 THR A O 1
ATOM 1503 N N . ILE A 1 191 ? -18.745 -1.847 0.504 1.00 93.75 191 ILE A N 1
ATOM 1504 C CA . ILE A 1 191 ? -17.867 -0.725 0.157 1.00 93.75 191 ILE A CA 1
ATOM 1505 C C . ILE A 1 191 ? -16.409 -1.181 0.162 1.00 93.75 191 ILE A C 1
ATOM 1507 O O . ILE A 1 191 ? -16.065 -2.186 0.784 1.00 93.75 191 ILE A O 1
ATOM 1511 N N . TYR A 1 192 ? -15.536 -0.440 -0.514 1.00 94.06 192 TYR A N 1
ATOM 1512 C CA . TYR A 1 192 ? -14.134 -0.817 -0.648 1.00 94.06 192 TYR A CA 1
ATOM 1513 C C . TYR A 1 192 ? -13.227 0.302 -0.160 1.00 94.06 192 TYR A C 1
ATOM 1515 O O . TYR A 1 192 ? -13.240 1.393 -0.721 1.00 94.06 192 TYR A O 1
ATOM 1523 N N . LEU A 1 193 ? -12.395 0.004 0.839 1.00 95.81 193 LEU A N 1
ATOM 1524 C CA . LEU A 1 193 ? -11.213 0.816 1.100 1.00 95.81 193 LEU A CA 1
ATOM 1525 C C . LEU A 1 193 ? -10.181 0.500 0.019 1.00 95.81 193 LEU A C 1
ATOM 1527 O O . LEU A 1 193 ? -9.774 -0.649 -0.158 1.00 95.81 193 LEU A O 1
ATOM 1531 N N . GLU A 1 194 ? -9.784 1.526 -0.714 1.00 94.44 194 GLU A N 1
ATOM 1532 C CA . GLU A 1 194 ? -8.798 1.458 -1.783 1.00 94.44 194 GLU A CA 1
ATOM 1533 C C . GLU A 1 194 ? -7.531 2.202 -1.356 1.00 94.44 194 GLU A C 1
ATOM 1535 O O . GLU A 1 194 ? -7.587 3.396 -1.063 1.00 94.44 194 GLU A O 1
ATOM 1540 N N . VAL A 1 195 ? -6.402 1.489 -1.336 1.00 93.12 195 VAL A N 1
ATOM 1541 C CA . VAL A 1 195 ? -5.065 2.044 -1.070 1.00 93.12 195 VAL A CA 1
ATOM 1542 C C . VAL A 1 195 ? -4.155 1.677 -2.236 1.00 93.12 195 VAL A C 1
ATOM 1544 O O . VAL A 1 195 ? -4.152 0.523 -2.669 1.00 93.12 195 VAL A O 1
ATOM 1547 N N . GLU A 1 196 ? -3.393 2.641 -2.749 1.00 89.12 196 GLU A N 1
ATOM 1548 C CA . GLU A 1 196 ? -2.535 2.454 -3.920 1.00 89.12 196 GLU A CA 1
ATOM 1549 C C . GLU A 1 196 ? -1.054 2.687 -3.607 1.00 89.12 196 GLU A C 1
ATOM 1551 O O . GLU A 1 196 ? -0.659 3.652 -2.942 1.00 89.12 196 GLU A O 1
ATOM 1556 N N . GLY A 1 197 ? -0.221 1.785 -4.115 1.00 87.12 197 GLY A N 1
ATOM 1557 C CA . GLY A 1 197 ? 1.230 1.890 -4.064 1.00 87.12 197 GLY A CA 1
ATOM 1558 C C . GLY A 1 197 ? 1.892 0.541 -4.301 1.00 87.12 197 GLY A C 1
ATOM 1559 O O . GLY A 1 197 ? 1.238 -0.430 -4.677 1.00 87.12 197 GLY A O 1
ATOM 1560 N N . ARG A 1 198 ? 3.202 0.469 -4.088 1.00 83.25 198 ARG A N 1
ATOM 1561 C CA . ARG A 1 198 ? 3.983 -0.749 -4.338 1.00 83.25 198 ARG A CA 1
ATOM 1562 C C . ARG A 1 198 ? 3.540 -1.870 -3.399 1.00 83.25 198 ARG A C 1
ATOM 1564 O O . ARG A 1 198 ? 3.242 -1.614 -2.235 1.00 83.25 198 ARG A O 1
ATOM 1571 N N . LYS A 1 199 ? 3.479 -3.110 -3.888 1.00 85.06 199 LYS A N 1
ATOM 1572 C CA . LYS A 1 199 ? 3.186 -4.275 -3.037 1.00 85.06 199 LYS A CA 1
ATOM 1573 C C . LYS A 1 199 ? 4.336 -4.474 -2.047 1.00 85.06 199 LYS A C 1
ATOM 1575 O O . LYS A 1 199 ? 5.497 -4.377 -2.431 1.00 85.06 199 LYS A O 1
ATOM 1580 N N . VAL A 1 200 ? 4.016 -4.778 -0.794 1.00 86.44 200 VAL A N 1
ATOM 1581 C CA . VAL A 1 200 ? 5.013 -5.222 0.186 1.00 86.44 200 VAL A CA 1
ATOM 1582 C C . VAL A 1 200 ? 5.632 -6.553 -0.282 1.00 86.44 200 VAL A C 1
ATOM 1584 O O . VAL A 1 200 ? 4.871 -7.461 -0.633 1.00 86.44 200 VAL A O 1
ATOM 1587 N N . PRO A 1 201 ? 6.973 -6.694 -0.311 1.00 83.00 201 PRO A N 1
ATOM 1588 C CA . PRO A 1 201 ? 7.633 -7.948 -0.687 1.00 83.00 201 PRO A CA 1
ATOM 1589 C C . PRO A 1 201 ? 7.134 -9.145 0.135 1.00 83.00 201 PRO A C 1
ATOM 1591 O O . PRO A 1 201 ? 6.864 -9.008 1.329 1.00 83.00 201 PRO A O 1
ATOM 1594 N N . GLU A 1 202 ? 6.992 -10.322 -0.485 1.00 76.25 202 GLU A N 1
ATOM 1595 C CA . GLU A 1 202 ? 6.383 -11.498 0.170 1.00 76.25 202 GLU A CA 1
ATOM 1596 C C . GLU A 1 202 ? 7.223 -12.073 1.319 1.00 76.25 202 GLU A C 1
ATOM 1598 O O . GLU A 1 202 ? 6.684 -12.747 2.196 1.00 76.25 202 GLU A O 1
ATOM 1603 N N . ASP A 1 203 ? 8.522 -11.792 1.324 1.00 80.62 203 ASP A N 1
ATOM 1604 C CA . ASP A 1 203 ? 9.492 -12.142 2.360 1.00 80.62 203 ASP A CA 1
ATOM 1605 C C . ASP A 1 203 ? 9.609 -11.074 3.463 1.00 80.62 203 ASP A C 1
ATOM 1607 O O . ASP A 1 203 ? 10.389 -11.229 4.402 1.00 80.62 203 ASP A O 1
ATOM 1611 N N . THR A 1 204 ? 8.809 -10.003 3.399 1.00 87.19 204 THR A N 1
ATOM 1612 C CA . THR A 1 204 ? 8.820 -8.955 4.424 1.00 87.19 204 THR A CA 1
ATOM 1613 C C . THR A 1 204 ? 8.362 -9.507 5.768 1.00 87.19 204 THR A C 1
ATOM 1615 O O . THR A 1 204 ? 7.219 -9.938 5.944 1.00 87.19 204 THR A O 1
ATOM 1618 N N . HIS A 1 205 ? 9.242 -9.413 6.759 1.00 89.25 205 HIS A N 1
ATOM 1619 C CA . HIS A 1 205 ? 8.939 -9.796 8.129 1.00 89.25 205 HIS A CA 1
ATOM 1620 C C . HIS A 1 205 ? 8.295 -8.647 8.911 1.00 89.25 205 HIS A C 1
ATOM 1622 O O . HIS A 1 205 ? 8.758 -7.505 8.876 1.00 89.25 205 HIS A O 1
ATOM 1628 N N . ILE A 1 206 ? 7.256 -8.975 9.682 1.00 91.81 206 ILE A N 1
ATOM 1629 C CA . ILE A 1 206 ? 6.707 -8.087 10.709 1.00 91.81 206 ILE A CA 1
ATOM 1630 C C . ILE A 1 206 ? 7.293 -8.511 12.055 1.00 91.81 206 ILE A C 1
ATOM 1632 O O . ILE A 1 206 ? 7.025 -9.616 12.530 1.00 91.81 206 ILE A O 1
ATOM 1636 N N . SER A 1 207 ? 8.082 -7.638 12.678 1.00 88.94 207 SER A N 1
ATOM 1637 C CA . SER A 1 207 ? 8.582 -7.875 14.033 1.00 88.94 207 SER A CA 1
ATOM 1638 C C . SER A 1 207 ? 7.463 -7.704 15.055 1.00 88.94 207 SER A C 1
ATOM 1640 O O . SER A 1 207 ? 6.733 -6.715 15.026 1.00 88.94 207 SER A O 1
ATOM 1642 N N . LEU A 1 208 ? 7.362 -8.649 15.989 1.00 91.31 208 LEU A N 1
ATOM 1643 C CA . LEU A 1 208 ? 6.433 -8.576 17.114 1.00 91.31 208 LEU A CA 1
ATOM 1644 C C . LEU A 1 208 ? 7.143 -8.022 18.349 1.00 91.31 208 LEU A C 1
ATOM 1646 O O . LEU A 1 208 ? 8.287 -8.377 18.638 1.00 91.31 208 LEU A O 1
ATOM 1650 N N . LEU A 1 209 ? 6.447 -7.170 19.093 1.00 87.56 209 LEU A N 1
ATOM 1651 C CA . LEU A 1 209 ? 6.919 -6.600 20.350 1.00 87.56 209 LEU A CA 1
ATOM 1652 C C . LEU A 1 209 ? 6.389 -7.401 21.550 1.00 87.56 209 LEU A C 1
ATOM 1654 O O . LEU A 1 209 ? 5.380 -8.099 21.427 1.00 87.56 209 LEU A O 1
ATOM 1658 N N . PRO A 1 210 ? 7.015 -7.299 22.736 1.00 90.44 210 PRO A N 1
ATOM 1659 C CA . PRO A 1 210 ? 6.429 -7.844 23.956 1.00 90.44 210 PRO A CA 1
ATOM 1660 C C . PRO A 1 210 ? 5.035 -7.255 24.227 1.00 90.44 210 PRO A C 1
ATOM 1662 O O . PRO A 1 210 ? 4.851 -6.040 24.190 1.00 90.44 210 PRO A O 1
ATOM 1665 N N . GLY A 1 211 ? 4.064 -8.112 24.550 1.00 89.88 211 GLY A N 1
ATOM 1666 C CA . GLY A 1 211 ? 2.689 -7.708 24.851 1.00 89.88 211 GLY A CA 1
ATOM 1667 C C . GLY A 1 211 ? 1.744 -7.794 23.649 1.00 89.88 211 GLY A C 1
ATOM 1668 O O . GLY A 1 211 ? 1.856 -8.687 22.809 1.00 89.88 211 GLY A O 1
ATOM 1669 N N . TRP A 1 212 ? 0.754 -6.899 23.609 1.00 90.12 212 TRP A N 1
ATOM 1670 C CA . TRP A 1 212 ? -0.260 -6.893 22.555 1.00 90.12 212 TRP A CA 1
ATOM 1671 C C . TRP A 1 212 ? 0.304 -6.341 21.247 1.00 90.12 212 TRP A C 1
ATOM 1673 O O . TRP A 1 212 ? 0.934 -5.289 21.227 1.00 90.12 212 TRP A O 1
ATOM 1683 N N . ASN A 1 213 ? 0.026 -7.043 20.149 1.00 92.25 213 ASN A N 1
ATOM 1684 C CA . ASN A 1 213 ? 0.392 -6.639 18.798 1.00 92.25 213 ASN A CA 1
ATOM 1685 C C . ASN A 1 213 ? -0.872 -6.636 17.937 1.00 92.25 213 ASN A C 1
ATOM 1687 O O . ASN A 1 213 ? -1.585 -7.639 17.886 1.00 92.25 213 ASN A O 1
ATOM 1691 N N . LEU A 1 214 ? -1.142 -5.526 17.250 1.00 94.38 214 LEU A N 1
ATOM 1692 C CA . LEU A 1 214 ? -2.175 -5.452 16.218 1.00 94.38 214 LEU A CA 1
ATOM 1693 C C . LEU A 1 214 ? -1.480 -5.302 14.868 1.00 94.38 214 LEU A C 1
ATOM 1695 O O . LEU A 1 214 ? -1.271 -4.194 14.379 1.00 94.38 214 LEU A O 1
ATOM 1699 N N . VAL A 1 215 ? -1.071 -6.433 14.305 1.00 94.19 215 VAL A N 1
ATOM 1700 C CA . VAL A 1 215 ? -0.289 -6.484 13.067 1.00 94.19 215 VAL A CA 1
ATOM 1701 C C . VAL A 1 215 ? -1.145 -6.878 11.876 1.00 94.19 215 VAL A C 1
ATOM 1703 O O . VAL A 1 215 ? -2.184 -7.527 12.016 1.00 94.19 215 VAL A O 1
ATOM 1706 N N . GLY A 1 216 ? -0.706 -6.448 10.699 1.00 87.88 216 GLY A N 1
ATOM 1707 C CA . GLY A 1 216 ? -1.366 -6.760 9.442 1.00 87.88 216 GLY A CA 1
ATOM 1708 C C . GLY A 1 216 ? -1.052 -8.160 8.919 1.00 87.88 216 GLY A C 1
ATOM 1709 O O . GLY A 1 216 ? -0.102 -8.815 9.346 1.00 87.88 216 GLY A O 1
ATOM 1710 N N . TYR A 1 217 ? -1.836 -8.589 7.935 1.00 86.56 217 TYR A N 1
ATOM 1711 C CA . TYR A 1 217 ? -1.562 -9.767 7.120 1.00 86.56 217 TYR A CA 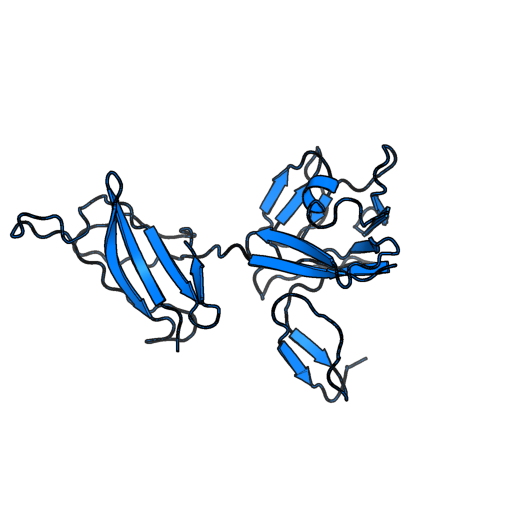1
ATOM 1712 C C . TYR A 1 217 ? -1.160 -9.306 5.715 1.00 86.56 217 TYR A C 1
ATOM 1714 O O . TYR A 1 217 ? -1.992 -8.805 4.963 1.00 86.56 217 TYR A O 1
ATOM 1722 N N . LEU A 1 218 ? 0.128 -9.428 5.379 1.00 84.44 218 LEU A N 1
ATOM 1723 C CA . LEU A 1 218 ? 0.698 -8.891 4.130 1.00 84.44 218 LEU A CA 1
ATOM 1724 C C . LEU A 1 218 ? 0.533 -9.831 2.925 1.00 84.44 218 LEU A C 1
ATOM 1726 O O . LEU A 1 218 ? 0.666 -9.404 1.780 1.00 84.44 218 LEU A O 1
ATOM 1730 N N . GLY A 1 219 ? 0.254 -11.111 3.177 1.00 78.44 219 GLY A N 1
ATOM 1731 C CA . GLY A 1 219 ? 0.058 -12.114 2.136 1.00 78.44 219 GLY A CA 1
ATOM 1732 C C . GLY A 1 219 ? -1.356 -12.107 1.554 1.00 78.44 219 GLY A C 1
ATOM 1733 O O . GLY A 1 219 ? -2.284 -11.522 2.102 1.00 78.44 219 GLY A O 1
ATOM 1734 N N . ASN A 1 220 ? -1.543 -12.842 0.460 1.00 79.38 220 ASN A N 1
ATOM 1735 C CA . ASN A 1 220 ? -2.859 -13.134 -0.119 1.00 79.38 220 ASN A CA 1
ATOM 1736 C C . ASN A 1 220 ? -3.290 -14.596 0.094 1.00 79.38 220 ASN A C 1
ATOM 1738 O O . ASN A 1 220 ? -4.295 -15.031 -0.464 1.00 79.38 220 ASN A O 1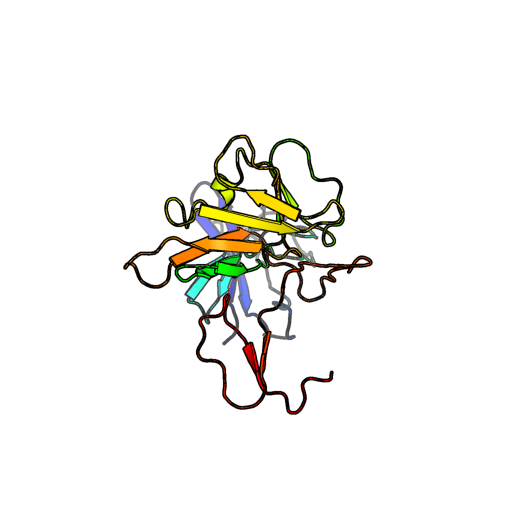
ATOM 1742 N N . ARG A 1 221 ? -2.532 -15.385 0.866 1.00 84.81 221 ARG A N 1
ATOM 1743 C CA . ARG A 1 221 ? -2.882 -16.780 1.154 1.00 84.81 221 ARG A CA 1
ATOM 1744 C C . ARG A 1 221 ? -3.918 -16.844 2.270 1.00 84.81 221 ARG A C 1
ATOM 1746 O O . ARG A 1 221 ? -3.793 -16.195 3.298 1.00 84.81 221 ARG A O 1
ATOM 1753 N N . VAL A 1 222 ? -4.940 -17.661 2.077 1.00 86.94 222 VAL A N 1
ATOM 1754 C CA . VAL A 1 222 ? -6.001 -17.888 3.056 1.00 86.94 222 VAL A CA 1
ATOM 1755 C C . VAL A 1 222 ? -5.927 -19.341 3.465 1.00 86.94 222 VAL A C 1
ATOM 1757 O O . VAL A 1 222 ? -6.359 -20.222 2.722 1.00 86.94 222 VAL A O 1
ATOM 1760 N N . TYR A 1 223 ? -5.36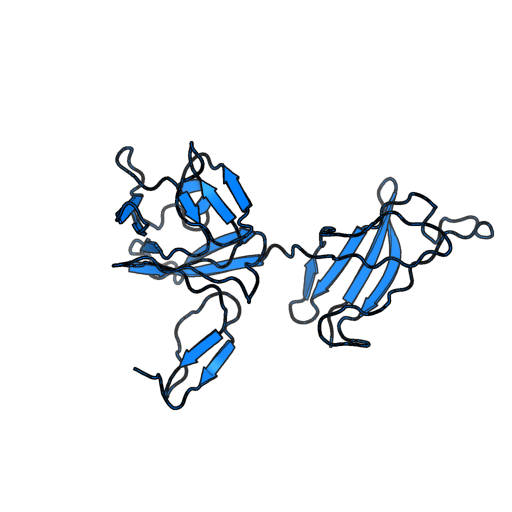7 -19.591 4.642 1.00 88.94 223 TYR A N 1
ATOM 1761 C CA . TYR A 1 223 ? -5.329 -20.928 5.215 1.00 88.94 223 TYR A CA 1
ATOM 1762 C C . TYR A 1 223 ? -6.649 -21.217 5.924 1.00 88.94 223 TYR A C 1
ATOM 1764 O O . TYR A 1 223 ? -7.120 -20.404 6.719 1.00 88.94 223 TYR A O 1
ATOM 1772 N N . TYR A 1 224 ? -7.269 -22.355 5.623 1.00 90.44 224 TYR A N 1
ATOM 1773 C CA . TYR A 1 224 ? -8.561 -22.720 6.204 1.00 90.44 224 TYR A CA 1
ATOM 1774 C C . TYR A 1 224 ? -8.653 -24.218 6.468 1.00 90.44 224 TYR A C 1
ATOM 1776 O O . TYR A 1 224 ? -8.087 -25.029 5.739 1.00 90.44 224 TYR A O 1
ATOM 1784 N N . LYS A 1 225 ? -9.406 -24.587 7.503 1.00 92.31 225 LYS A N 1
ATOM 1785 C CA . LYS A 1 225 ? -9.728 -25.979 7.822 1.00 92.31 225 LYS A CA 1
ATOM 1786 C C . LYS A 1 225 ? -11.196 -26.251 7.503 1.00 92.31 225 LYS A C 1
ATOM 1788 O O . LYS A 1 225 ? -12.069 -25.494 7.919 1.00 92.31 225 LYS A O 1
ATOM 1793 N N . GLY A 1 226 ? -11.472 -27.347 6.797 1.00 90.56 226 GLY A N 1
ATOM 1794 C CA . GLY A 1 226 ? -12.833 -27.748 6.434 1.00 90.56 226 GLY A CA 1
ATOM 1795 C C . GLY A 1 226 ? -13.374 -26.995 5.217 1.00 90.56 226 GLY A C 1
ATOM 1796 O O . GLY A 1 226 ? -12.812 -27.085 4.129 1.00 90.56 226 GLY A O 1
ATOM 1797 N N . ILE A 1 227 ? -14.499 -26.295 5.381 1.00 90.88 227 ILE A N 1
ATOM 1798 C CA . ILE A 1 227 ? -15.204 -25.641 4.270 1.00 90.88 227 ILE A CA 1
ATOM 1799 C C . ILE A 1 227 ? -14.492 -24.341 3.885 1.00 90.88 227 ILE A C 1
ATOM 1801 O O . ILE A 1 227 ? -14.174 -23.516 4.742 1.00 90.88 227 ILE A O 1
ATOM 1805 N N . LYS A 1 228 ? -14.285 -24.140 2.577 1.00 90.44 228 LYS A N 1
ATOM 1806 C CA . LYS A 1 228 ? -13.716 -22.907 2.021 1.00 90.44 228 LYS A CA 1
ATOM 1807 C C . LYS A 1 228 ? -14.534 -21.682 2.470 1.00 90.44 228 LYS A C 1
ATOM 1809 O O . LYS A 1 228 ? -15.731 -21.636 2.165 1.00 90.44 228 LYS A O 1
ATOM 1814 N N . PRO A 1 229 ? -13.910 -20.672 3.108 1.00 88.62 229 PRO A N 1
ATOM 1815 C CA . PRO A 1 229 ? -14.608 -19.465 3.536 1.00 88.62 229 PRO A CA 1
ATOM 1816 C C . PRO A 1 229 ? -15.305 -18.762 2.367 1.00 88.62 229 PRO A C 1
ATOM 1818 O O . PRO A 1 229 ? -14.689 -18.524 1.329 1.00 88.62 229 PRO A O 1
ATOM 1821 N N . GLN A 1 230 ? -16.577 -18.406 2.560 1.00 86.50 230 GLN A N 1
ATOM 1822 C CA . GLN A 1 230 ? -17.385 -17.620 1.616 1.00 86.50 230 GLN A CA 1
ATOM 1823 C C . GLN A 1 230 ? -17.446 -16.143 2.033 1.00 86.50 230 GLN A C 1
ATOM 1825 O O . GLN A 1 230 ? -18.480 -15.492 1.919 1.00 86.50 230 GLN A O 1
ATOM 1830 N N . VAL A 1 231 ? -16.345 -15.629 2.586 1.00 81.75 231 VAL A N 1
ATOM 1831 C CA . VAL A 1 231 ? -16.222 -14.223 2.982 1.00 81.75 231 VAL A CA 1
ATOM 1832 C C . VAL A 1 231 ? -15.437 -13.456 1.917 1.00 81.75 231 VAL A C 1
ATOM 1834 O O . VAL A 1 231 ? -14.500 -14.022 1.343 1.00 81.75 231 VAL A O 1
ATOM 1837 N N . PRO A 1 232 ? -15.786 -12.190 1.633 1.00 76.00 232 PRO A N 1
ATOM 1838 C CA . PRO A 1 232 ? -14.980 -11.335 0.772 1.00 76.00 232 PRO A CA 1
ATOM 1839 C C . PRO A 1 232 ? -13.586 -11.143 1.381 1.00 76.00 232 PRO A C 1
ATOM 1841 O O . PRO A 1 232 ? -13.458 -10.646 2.497 1.00 76.00 232 PRO A O 1
ATOM 1844 N N . ILE A 1 233 ? -12.541 -11.539 0.655 1.00 79.50 233 ILE A N 1
ATOM 1845 C CA . ILE A 1 233 ? -11.141 -11.350 1.058 1.00 79.50 233 ILE A CA 1
ATOM 1846 C C . ILE A 1 233 ? -10.465 -10.477 0.004 1.00 79.50 233 ILE A C 1
ATOM 1848 O O . ILE A 1 233 ? -10.771 -10.571 -1.187 1.00 79.50 233 ILE A O 1
ATOM 1852 N N . CYS A 1 234 ? -9.585 -9.585 0.450 1.00 74.50 234 CYS A N 1
ATOM 1853 C CA . CYS A 1 234 ? -8.885 -8.661 -0.429 1.00 74.50 234 CYS A CA 1
ATOM 1854 C C . CYS A 1 234 ? -7.941 -9.389 -1.410 1.00 74.50 234 CYS A C 1
ATOM 1856 O O . CYS A 1 234 ? -7.473 -10.497 -1.156 1.00 74.50 234 CYS A O 1
ATOM 1858 N N . CYS A 1 235 ? -7.635 -8.717 -2.524 1.00 65.81 235 CYS A N 1
ATOM 1859 C CA . CYS A 1 235 ? -6.437 -8.962 -3.339 1.00 65.81 235 CYS A CA 1
ATOM 1860 C C . CYS A 1 235 ? -6.214 -10.399 -3.843 1.00 65.81 235 CYS A C 1
ATOM 1862 O O . CYS A 1 235 ? -5.149 -10.969 -3.611 1.00 65.81 235 CYS A O 1
ATOM 1864 N N . ASN A 1 236 ? -7.170 -10.950 -4.601 1.00 71.56 236 ASN A N 1
ATOM 1865 C CA . ASN A 1 236 ? -7.034 -12.247 -5.284 1.00 71.56 236 ASN A CA 1
ATOM 1866 C C . ASN A 1 236 ? -6.541 -13.361 -4.338 1.00 71.56 236 ASN A C 1
ATOM 1868 O O . ASN A 1 236 ? -5.409 -13.840 -4.474 1.00 71.56 236 ASN A O 1
ATOM 1872 N N . PRO A 1 237 ? -7.371 -13.750 -3.354 1.00 80.62 237 PRO A N 1
ATOM 1873 C CA . PRO A 1 237 ? -6.974 -14.693 -2.322 1.00 80.62 237 PRO A CA 1
ATOM 1874 C C . PRO A 1 237 ? -6.627 -16.069 -2.901 1.00 80.62 237 PRO A C 1
ATOM 1876 O O . PRO A 1 237 ? -7.388 -16.649 -3.680 1.00 80.62 237 PRO A O 1
ATOM 1879 N N . ILE A 1 238 ? -5.506 -16.631 -2.452 1.00 84.06 238 ILE A N 1
ATOM 1880 C CA . ILE A 1 238 ? -5.095 -18.007 -2.737 1.00 84.06 238 ILE A CA 1
ATOM 1881 C C . ILE A 1 238 ? -5.519 -18.878 -1.556 1.00 84.06 238 ILE A C 1
ATOM 1883 O O . ILE A 1 238 ? -4.939 -18.815 -0.475 1.00 84.06 238 ILE A O 1
ATOM 1887 N N . TYR A 1 239 ? -6.544 -19.700 -1.754 1.00 86.62 239 TYR A N 1
ATOM 1888 C CA . TYR A 1 239 ? -7.100 -20.544 -0.698 1.00 86.62 239 TYR A CA 1
ATOM 1889 C C . TYR A 1 239 ? -6.300 -21.838 -0.538 1.00 86.62 239 TYR A C 1
ATOM 1891 O O . TYR A 1 239 ? -6.215 -22.638 -1.467 1.00 86.62 239 TYR A O 1
ATOM 1899 N N . MET A 1 240 ? -5.786 -22.066 0.667 1.00 88.69 240 MET A N 1
ATOM 1900 C CA . MET A 1 240 ? -4.928 -23.192 1.023 1.00 88.69 240 MET A CA 1
ATOM 1901 C C . MET A 1 240 ? -5.609 -24.028 2.121 1.00 88.69 240 MET A C 1
ATOM 1903 O O . MET A 1 240 ? -5.619 -23.606 3.281 1.00 88.69 240 MET A O 1
ATOM 1907 N N . PRO A 1 241 ? -6.224 -25.181 1.798 1.00 91.31 241 PRO A N 1
ATOM 1908 C CA . PRO A 1 241 ? -6.778 -26.048 2.830 1.00 91.31 241 PRO A CA 1
ATOM 1909 C C . PRO A 1 241 ? -5.647 -26.600 3.706 1.00 91.31 241 PRO A C 1
ATOM 1911 O O . PRO A 1 241 ? -4.605 -27.009 3.195 1.00 91.31 241 PRO A O 1
ATOM 1914 N N . VAL A 1 242 ? -5.855 -26.621 5.020 1.00 92.19 242 VAL A N 1
ATOM 1915 C CA . VAL A 1 242 ? -4.921 -27.200 5.994 1.00 92.19 242 VAL A CA 1
ATOM 1916 C C . VAL A 1 242 ? -5.617 -28.259 6.841 1.00 92.19 242 VAL A C 1
ATOM 1918 O O . VAL A 1 242 ? -6.769 -28.098 7.251 1.00 92.19 242 VAL A O 1
ATOM 1921 N N . GLU A 1 243 ? -4.910 -29.352 7.123 1.00 87.12 243 GLU A N 1
ATOM 1922 C CA . GLU A 1 243 ? -5.428 -30.437 7.966 1.00 87.12 243 GLU A CA 1
ATOM 1923 C C . GLU A 1 243 ? -5.460 -30.028 9.444 1.00 87.12 243 GLU A C 1
ATOM 1925 O O . GLU A 1 243 ? -6.416 -30.313 10.175 1.00 87.12 243 GLU A O 1
ATOM 1930 N N . ASN A 1 244 ? -4.436 -29.285 9.870 1.00 80.62 244 ASN A N 1
ATOM 1931 C CA . ASN A 1 244 ? -4.270 -28.803 11.231 1.00 80.62 244 ASN A CA 1
ATOM 1932 C C . ASN A 1 244 ? -3.863 -27.329 11.221 1.00 80.62 244 ASN A C 1
ATOM 1934 O O . ASN A 1 244 ? -2.930 -26.937 10.528 1.00 80.62 244 ASN A O 1
ATOM 1938 N N . ILE A 1 245 ? -4.562 -26.527 12.021 1.00 71.88 245 ILE A N 1
ATOM 1939 C CA . ILE A 1 245 ? -4.042 -25.251 12.505 1.00 71.88 245 ILE A CA 1
ATOM 1940 C C . ILE A 1 245 ? -3.311 -25.647 13.784 1.00 71.88 245 ILE A C 1
ATOM 1942 O O . ILE A 1 245 ? -3.959 -26.071 14.741 1.00 71.88 245 ILE A O 1
ATOM 1946 N N . SER A 1 246 ? -1.980 -25.684 13.751 1.00 63.81 246 SER A N 1
ATOM 1947 C CA . SER A 1 246 ? -1.192 -25.968 14.952 1.00 63.81 246 SER A CA 1
ATOM 1948 C C . SER A 1 246 ? -1.497 -24.896 15.997 1.00 63.81 246 SER A C 1
ATOM 1950 O O . SER A 1 246 ? -1.373 -23.710 15.690 1.00 63.81 246 SER A O 1
ATOM 1952 N N . ASN A 1 247 ? -1.935 -25.334 17.179 1.00 41.91 247 ASN A N 1
ATOM 1953 C CA . ASN A 1 247 ? -2.098 -24.484 18.359 1.00 41.91 247 ASN A CA 1
ATOM 1954 C C . ASN A 1 247 ? -0.741 -24.030 18.895 1.00 41.91 247 ASN A C 1
ATOM 1956 O O . ASN A 1 247 ? 0.195 -24.863 18.859 1.00 41.91 247 ASN A O 1
#

Organism: NCBI:txid890399

pLDDT: mean 86.95, std 10.78, range [41.91, 98.38]

Radius of gyration: 22.54 Å; chains: 1; bounding box: 55×48×69 Å